Protein AF-0000000068952369 (afdb_homodimer)

Sequence (242 aa):
MNLSAGIPILRIFSVDKAKEFYLDFLGFSLDWEHRYEEGFPLYAQVRRSGLTLHLSEHYGDATPGSTVFVTVEDVDALQQELSAKDYPYARPGVEDVGWGRMLQVADPFGNRLRFCEVAEDMNLSAGIPILRIFSVDKAKEFYLDFLGFSLDWEHRYEEGFPLYAQVRRSGLTLHLSEHYGDATPGSTVFVTVEDVDALQQELSAKDYPYARPGVEDVGWGRMLQVADPFGNRLRFCEVAED

Nearest PDB structures (foldseek):
  3l7t-assembly2_C  TM=7.329E-01  e=5.315E-08  Streptococcus mutans
  2p25-assembly1_A-2  TM=7.070E-01  e=4.405E-08  Enterococcus faecalis V583
  5ump-assembly1_B  TM=7.309E-01  e=8.237E-08  Streptomyces sp. CB03234
  5ujp-assembly1_B  TM=7.056E-01  e=1.978E-07  Streptomyces sp. CB03234
  2p7q-assembly4_C-2  TM=6.778E-01  e=2.331E-04  Listeria monocytogenes EGD-e

Foldseek 3Di:
DDDDPDAEEAEDADPVLVCCPVCLQQNWDWPDKDDPDPPGKIWTWIDDDPHIYIYTPDPPPDAAAAEEEAEDQDVVVSLVSNVVSVDPPDNWDWDDPPQWIWTKDAGPRRYIYIYTHGDDD/DDDDPDAEEAEDADPVLCCCPVCLQQNWDWPDKDDPDPPGKIWTWIDDDPHIYIYTPDPPPDAAAAEEEAEDQDVVVSLVSNVVSVDPPDNWDWDDPPQWIWTKDAGPRRYIYIYTHGDDD

Organism: Cupriavidus necator (strain ATCC 17699 / DSM 428 / KCTC 22496 / NCIMB 10442 / H16 / Stanier 337) (NCBI:txid381666)

InterPro domains:
  IPR000335 Bleomycin resistance protein [PF19581] (6-119)
  IPR000335 Bleomycin resistance protein [cd08349] (7-117)
  IPR029068 Glyoxalase/Bleomycin resistance protein/Dihydroxybiphenyl dioxygenase [G3DSA:3.10.180.10] (1-121)
  IPR029068 Glyoxalase/Bleomycin resistance protein/Dihydroxybiphenyl dioxygenase [SSF54593] (10-120)
  IPR037523 Vicinal oxygen chelate (VOC), core domain [PS51819] (4-118)

Solvent-accessible surface area (backbone atoms only — not comparable to full-atom values): 12854 Å² total; per-residue (Å²): 128,64,34,36,53,33,26,42,38,41,37,43,88,43,69,69,60,46,44,49,46,44,34,67,57,70,55,29,42,80,75,50,73,46,57,90,43,91,91,46,57,47,38,32,38,34,37,42,75,46,24,45,38,32,44,29,45,48,84,80,64,26,32,56,28,34,21,32,40,26,48,28,81,54,50,67,60,50,41,52,56,49,60,70,66,68,51,92,90,61,78,61,59,77,41,80,70,86,62,28,36,34,35,53,48,72,51,100,49,52,29,35,43,35,38,27,20,66,55,80,130,127,64,35,36,54,33,27,42,39,40,36,43,89,46,70,69,61,46,44,49,46,46,33,68,57,70,54,29,41,77,76,50,71,46,56,91,45,91,92,46,56,46,38,32,37,34,38,41,75,47,24,45,38,32,43,29,46,46,84,80,63,26,32,56,27,32,22,32,41,26,48,28,79,53,50,66,59,52,42,52,56,48,58,71,65,68,50,91,89,60,79,63,58,76,41,82,71,85,64,28,36,34,35,54,47,72,50,101,49,53,29,37,43,35,38,26,22,66,56,79,130

pLDDT: mean 96.22, std 4.84, range [55.03, 98.88]

Structure (mmCIF, N/CA/C/O backbone):
data_AF-0000000068952369-model_v1
#
loop_
_entity.id
_entity.type
_entity.pdbx_description
1 polymer 'Bleomycin resistance protein'
#
loop_
_atom_site.group_PDB
_atom_site.id
_atom_site.type_symbol
_atom_site.label_atom_id
_atom_site.label_alt_id
_atom_site.label_comp_id
_atom_site.label_asym_id
_atom_site.label_entity_id
_atom_site.label_seq_id
_atom_site.pdbx_PDB_ins_code
_atom_site.Cartn_x
_atom_site.Cartn_y
_atom_site.Cartn_z
_atom_site.occupancy
_atom_site.B_iso_or_equiv
_atom_site.auth_seq_id
_atom_site.auth_comp_id
_atom_site.auth_asym_id
_atom_site.auth_atom_id
_atom_site.pdbx_PDB_model_num
ATOM 1 N N . MET A 1 1 ? 1.228 8.805 18.672 1 84.88 1 MET A N 1
ATOM 2 C CA . MET A 1 1 ? 0.207 8.383 17.719 1 84.88 1 MET A CA 1
ATOM 3 C C . MET A 1 1 ? 0.49 6.973 17.203 1 84.88 1 MET A C 1
ATOM 5 O O . MET A 1 1 ? 1.614 6.668 16.812 1 84.88 1 MET A O 1
ATOM 9 N N . ASN A 1 2 ? -0.589 6.062 17.391 1 93.62 2 ASN A N 1
ATOM 10 C CA . ASN A 1 2 ? -0.417 4.684 16.938 1 93.62 2 ASN A CA 1
ATOM 11 C C . ASN A 1 2 ? -1.063 4.441 15.586 1 93.62 2 ASN A C 1
ATOM 13 O O . ASN A 1 2 ? -2.285 4.527 15.445 1 93.62 2 ASN A O 1
ATOM 17 N N . LEU A 1 3 ? -0.273 4.223 14.57 1 97.25 3 LEU A N 1
ATOM 18 C CA . LEU A 1 3 ? -0.708 3.904 13.219 1 97.25 3 LEU A CA 1
ATOM 19 C C . LEU A 1 3 ? -0.427 2.441 12.891 1 97.25 3 LEU A C 1
ATOM 21 O O . LEU A 1 3 ? 0.621 1.907 13.258 1 97.25 3 LEU A O 1
ATOM 25 N N . SER A 1 4 ? -1.282 1.805 12.242 1 97.19 4 SER A N 1
ATOM 26 C CA . SER A 1 4 ? -1.038 0.457 11.742 1 97.19 4 SER A CA 1
ATOM 27 C C . SER A 1 4 ? -0.091 0.476 10.547 1 97.19 4 SER A C 1
ATOM 29 O O . SER A 1 4 ? 0.28 1.545 10.055 1 97.19 4 SER A O 1
ATOM 31 N N . ALA A 1 5 ? 0.287 -0.744 10.164 1 97.94 5 ALA A N 1
ATOM 32 C CA . ALA A 1 5 ? 0.86 -0.875 8.828 1 97.94 5 ALA A CA 1
ATOM 33 C C . ALA A 1 5 ? -0.129 -0.416 7.758 1 97.94 5 ALA A C 1
ATOM 35 O O . ALA A 1 5 ? -1.344 -0.509 7.949 1 97.94 5 ALA A O 1
ATOM 36 N N . GLY A 1 6 ? 0.388 0.124 6.723 1 98.38 6 GLY A N 1
ATOM 37 C CA . GLY A 1 6 ? -0.465 0.546 5.625 1 98.38 6 GLY A CA 1
ATOM 38 C C . GLY A 1 6 ? -1.077 -0.615 4.863 1 98.38 6 GLY A C 1
ATOM 39 O O . GLY A 1 6 ? -0.412 -1.626 4.625 1 98.38 6 GLY A O 1
ATOM 40 N N . ILE A 1 7 ? -2.309 -0.461 4.574 1 98.75 7 ILE A N 1
ATOM 41 C CA . ILE A 1 7 ? -2.982 -1.408 3.695 1 98.75 7 ILE A CA 1
ATOM 42 C C . ILE A 1 7 ? -3.172 -0.784 2.314 1 98.75 7 ILE A C 1
ATOM 44 O O . ILE A 1 7 ? -3.98 0.132 2.146 1 98.75 7 ILE A O 1
ATOM 48 N N . PRO A 1 8 ? -2.451 -1.302 1.317 1 98.75 8 PRO A N 1
ATOM 49 C CA . PRO A 1 8 ? -2.676 -0.763 -0.026 1 98.75 8 PRO A CA 1
ATOM 50 C C . PRO A 1 8 ? -4.082 -1.049 -0.55 1 98.75 8 PRO A C 1
ATOM 52 O O . PRO A 1 8 ? -4.594 -2.158 -0.379 1 98.75 8 PRO A O 1
ATOM 55 N N . ILE A 1 9 ? -4.684 -0.031 -1.118 1 98.62 9 ILE A N 1
ATOM 56 C CA . ILE A 1 9 ? -5.922 -0.22 -1.87 1 98.62 9 ILE A CA 1
ATOM 57 C C . ILE A 1 9 ? -5.602 -0.358 -3.357 1 98.62 9 ILE A C 1
ATOM 59 O O . ILE A 1 9 ? -5.109 0.582 -3.984 1 98.62 9 ILE A O 1
ATOM 63 N N . LEU A 1 10 ? -5.906 -1.515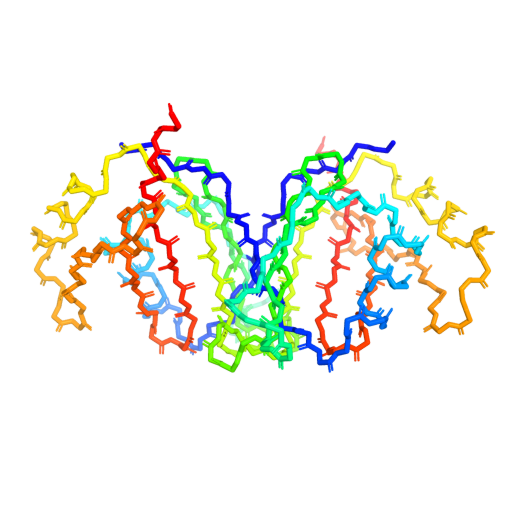 -3.904 1 98.62 10 LEU A N 1
ATOM 64 C CA . LEU A 1 10 ? -5.617 -1.793 -5.309 1 98.62 10 LEU A CA 1
ATOM 65 C C . LEU A 1 10 ? -6.895 -1.771 -6.141 1 98.62 10 LEU A C 1
ATOM 67 O O . LEU A 1 10 ? -7.883 -2.422 -5.789 1 98.62 10 LEU A O 1
ATOM 71 N N . ARG A 1 11 ? -6.836 -0.967 -7.195 1 98.25 11 ARG A N 1
ATOM 72 C CA . ARG A 1 11 ? -7.961 -0.888 -8.117 1 98.25 11 ARG A CA 1
ATOM 73 C C . ARG A 1 11 ? -8.125 -2.191 -8.898 1 98.25 11 ARG A C 1
ATOM 75 O O . ARG A 1 11 ? -7.148 -2.746 -9.398 1 98.25 11 ARG A O 1
ATOM 82 N N . ILE A 1 12 ? -9.336 -2.705 -8.977 1 98.31 12 ILE A N 1
ATOM 83 C CA . ILE A 1 12 ? -9.648 -3.871 -9.797 1 98.31 12 ILE A CA 1
ATOM 84 C C . ILE A 1 12 ? -10.828 -3.551 -10.711 1 98.31 12 ILE A C 1
ATOM 86 O O . ILE A 1 12 ? -11.594 -2.627 -10.445 1 98.31 12 ILE A O 1
ATOM 90 N N . PHE A 1 13 ? -10.984 -4.363 -11.844 1 96.94 13 PHE A N 1
ATOM 91 C CA . PHE A 1 13 ? -12.016 -4.086 -12.828 1 96.94 13 PHE A CA 1
ATOM 92 C C . PHE A 1 13 ? -12.875 -5.32 -13.07 1 96.94 13 PHE A C 1
ATOM 94 O O . PHE A 1 13 ? -13.859 -5.266 -13.82 1 96.94 13 PHE A O 1
ATOM 101 N N . SER A 1 14 ? -12.547 -6.406 -12.578 1 97.94 14 SER A N 1
ATOM 102 C CA . SER A 1 14 ? -13.258 -7.676 -12.672 1 97.94 14 SER A CA 1
ATOM 103 C C . SER A 1 14 ? -13.094 -8.492 -11.398 1 97.94 14 SER A C 1
ATOM 105 O O . SER A 1 14 ? -11.977 -8.875 -11.039 1 97.94 14 SER A O 1
ATOM 107 N N . VAL A 1 15 ? -14.219 -8.742 -10.766 1 97.88 15 VAL A N 1
ATOM 108 C CA . VAL A 1 15 ? -14.188 -9.484 -9.508 1 97.88 15 VAL A CA 1
ATOM 109 C C . VAL A 1 15 ? -13.688 -10.906 -9.758 1 97.88 15 VAL A C 1
ATOM 111 O O . VAL A 1 15 ? -12.844 -11.406 -9.008 1 97.88 15 VAL A O 1
ATOM 114 N N . ASP A 1 16 ? -14.188 -11.508 -10.82 1 98.12 16 ASP A N 1
ATOM 115 C CA . ASP A 1 16 ? -13.797 -12.875 -11.141 1 98.12 16 ASP A CA 1
ATOM 116 C C . ASP A 1 16 ? -12.289 -12.969 -11.375 1 98.12 16 ASP A C 1
ATOM 118 O O . ASP A 1 16 ? -11.633 -13.875 -10.859 1 98.12 16 ASP A O 1
ATOM 122 N N . LYS A 1 17 ? -11.734 -12.055 -12.125 1 98.38 17 LYS A N 1
ATOM 123 C CA . LYS A 1 17 ? -10.305 -12.062 -12.398 1 98.38 17 LYS A CA 1
ATOM 124 C C . LYS A 1 17 ? -9.5 -11.758 -11.141 1 98.38 17 LYS A C 1
ATOM 126 O O . LYS A 1 17 ? -8.398 -12.281 -10.961 1 98.38 17 LYS A O 1
ATOM 131 N N . ALA A 1 18 ? -10.039 -10.906 -10.32 1 98.62 18 ALA A N 1
ATOM 132 C CA . ALA A 1 18 ? -9.359 -10.586 -9.062 1 98.62 18 ALA A CA 1
ATOM 133 C C . ALA A 1 18 ? -9.273 -11.82 -8.164 1 98.62 18 ALA A C 1
ATOM 135 O O . ALA A 1 18 ? -8.219 -12.117 -7.605 1 98.62 18 ALA A O 1
ATOM 136 N N . LYS A 1 19 ? -10.344 -12.492 -8.031 1 98.44 19 LYS A N 1
ATOM 137 C CA . LYS A 1 19 ? -10.359 -13.68 -7.18 1 98.44 19 LYS A CA 1
ATOM 138 C C . LYS A 1 19 ? -9.461 -14.781 -7.746 1 98.44 19 LYS A C 1
ATOM 140 O O . LYS A 1 19 ? -8.727 -15.43 -7.004 1 98.44 19 LYS A O 1
ATOM 145 N N . GLU A 1 20 ? -9.562 -14.969 -9.047 1 98.56 20 GLU A N 1
ATOM 146 C CA . GLU A 1 20 ? -8.68 -15.922 -9.711 1 98.56 20 GLU A CA 1
ATOM 147 C C . GLU A 1 20 ? -7.211 -15.617 -9.414 1 98.56 20 GLU A C 1
ATOM 149 O O . GLU A 1 20 ? -6.434 -16.516 -9.094 1 98.56 20 GLU A O 1
ATOM 154 N N . PHE A 1 21 ? -6.816 -14.406 -9.484 1 98.69 21 PHE A N 1
ATOM 155 C CA . PHE A 1 21 ? -5.426 -14 -9.344 1 98.69 21 PHE A CA 1
ATOM 156 C C . PHE A 1 21 ? -5.016 -13.992 -7.871 1 98.69 21 PHE A C 1
ATOM 158 O O . PHE A 1 21 ? -4.016 -14.602 -7.5 1 98.69 21 PHE A O 1
ATOM 165 N N . TYR A 1 22 ? -5.723 -13.281 -6.988 1 98.81 22 TYR A N 1
ATOM 166 C CA . TYR A 1 22 ? -5.289 -13.039 -5.617 1 98.81 22 TYR A CA 1
ATOM 167 C C . TYR A 1 22 ? -5.582 -14.242 -4.73 1 98.81 22 TYR A C 1
ATOM 169 O O . TYR A 1 22 ? -4.773 -14.594 -3.867 1 98.81 22 TYR A O 1
ATOM 177 N N . LEU A 1 23 ? -6.719 -14.906 -4.91 1 98.56 23 LEU A N 1
ATOM 178 C CA . LEU A 1 23 ? -7.059 -16.031 -4.043 1 98.56 23 LEU A CA 1
ATOM 179 C C . LEU A 1 23 ? -6.453 -17.328 -4.57 1 98.56 23 LEU A C 1
ATOM 181 O O . LEU A 1 23 ? -5.684 -17.984 -3.871 1 98.56 23 LEU A O 1
ATOM 185 N N . ASP A 1 24 ? -6.805 -17.641 -5.832 1 98.25 24 ASP A N 1
ATOM 186 C CA . ASP A 1 24 ? -6.41 -18.938 -6.375 1 98.25 24 ASP A CA 1
ATOM 187 C C . ASP A 1 24 ? -4.918 -18.969 -6.691 1 98.25 24 ASP A C 1
ATOM 189 O O . ASP A 1 24 ? -4.219 -19.906 -6.305 1 98.25 24 ASP A O 1
ATOM 193 N N . PHE A 1 25 ? -4.41 -17.984 -7.332 1 98.56 25 PHE A N 1
ATOM 194 C CA . PHE A 1 25 ? -3.021 -18 -7.77 1 98.56 25 PHE A CA 1
ATOM 195 C C . PHE A 1 25 ? -2.092 -17.578 -6.637 1 98.56 25 PHE A C 1
ATOM 197 O O . PHE A 1 25 ? -1.211 -18.344 -6.234 1 98.56 25 PHE A O 1
ATOM 204 N N . LEU A 1 26 ? -2.324 -16.406 -6.008 1 98.31 26 LEU A N 1
ATOM 205 C CA . LEU A 1 26 ? -1.384 -15.875 -5.023 1 98.31 26 LEU A CA 1
ATOM 206 C C . LEU A 1 26 ? -1.656 -16.469 -3.645 1 98.31 26 LEU A C 1
ATOM 208 O O . LEU A 1 26 ? -0.838 -16.328 -2.732 1 98.31 26 LEU A O 1
ATOM 212 N N . GLY A 1 27 ? -2.805 -17.047 -3.41 1 98.12 27 GLY A N 1
ATOM 213 C CA . GLY A 1 27 ? -3.061 -17.797 -2.193 1 98.12 27 GLY A CA 1
ATOM 214 C C . GLY A 1 27 ? -3.578 -16.938 -1.055 1 98.12 27 GLY A C 1
ATOM 215 O O . GLY A 1 27 ? -3.424 -17.297 0.116 1 98.12 27 GLY A O 1
ATOM 216 N N . PHE A 1 28 ? -4.125 -15.812 -1.382 1 98.69 28 PHE A N 1
ATOM 217 C CA . PHE A 1 28 ? -4.754 -14.992 -0.354 1 98.69 28 PHE A CA 1
ATOM 218 C C . PHE A 1 28 ? -6.062 -15.617 0.117 1 98.69 28 PHE A C 1
ATOM 220 O O . PHE A 1 28 ? -6.699 -16.359 -0.627 1 98.69 28 PHE A O 1
ATOM 227 N N . SER A 1 29 ? -6.402 -15.305 1.318 1 98.69 29 SER A N 1
ATOM 228 C CA . SER A 1 29 ? -7.75 -15.562 1.817 1 98.69 29 SER A CA 1
ATOM 229 C C . SER A 1 29 ? -8.609 -14.305 1.756 1 98.69 29 SER A C 1
ATOM 231 O O . SER A 1 29 ? -8.102 -13.195 1.889 1 98.69 29 SER A O 1
ATOM 233 N N . LEU A 1 30 ? -9.891 -14.516 1.581 1 98.75 30 LEU A N 1
ATOM 234 C CA . LEU A 1 30 ? -10.859 -13.422 1.625 1 98.75 30 LEU A CA 1
ATOM 235 C C . LEU A 1 30 ? -11.352 -13.195 3.049 1 98.75 30 LEU A C 1
ATOM 237 O O . LEU A 1 30 ? -12.016 -14.062 3.629 1 98.75 30 LEU A O 1
ATOM 241 N N . ASP A 1 31 ? -11.062 -12.055 3.592 1 98.5 31 ASP A N 1
ATOM 242 C CA . ASP A 1 31 ? -11.516 -11.758 4.945 1 98.5 31 ASP A CA 1
ATOM 243 C C . ASP A 1 31 ? -12.984 -11.336 4.953 1 98.5 31 ASP A C 1
ATOM 245 O O . ASP A 1 31 ? -13.781 -11.859 5.734 1 98.5 31 ASP A O 1
ATOM 249 N N . TRP A 1 32 ? -13.273 -10.328 4.156 1 97.81 32 TRP A N 1
ATOM 250 C CA . TRP A 1 32 ? -14.633 -9.836 4.008 1 97.81 32 TRP A CA 1
ATOM 251 C C . TRP A 1 32 ? -14.805 -9.102 2.682 1 97.81 32 TRP A C 1
ATOM 253 O O . TRP A 1 32 ? -13.828 -8.711 2.051 1 97.81 32 TRP A O 1
ATOM 263 N N . GLU A 1 33 ? -15.93 -9.055 2.188 1 96.94 33 GLU A N 1
ATOM 264 C CA . GLU A 1 33 ? -16.297 -8.227 1.044 1 96.94 33 GLU A CA 1
ATOM 265 C C . GLU A 1 33 ? -17.578 -7.441 1.325 1 96.94 33 GLU A C 1
ATOM 267 O O . GLU A 1 33 ? -18.406 -7.863 2.137 1 96.94 33 GLU A O 1
ATOM 272 N N . HIS A 1 34 ? -17.656 -6.344 0.677 1 95.75 34 HIS A N 1
ATOM 273 C CA . HIS A 1 34 ? -18.781 -5.449 0.883 1 95.75 34 HIS A CA 1
ATOM 274 C C . HIS A 1 34 ? -19.266 -4.844 -0.435 1 95.75 34 HIS A C 1
ATOM 276 O O . HIS A 1 34 ? -18.438 -4.477 -1.281 1 95.75 34 HIS A O 1
ATOM 282 N N . ARG A 1 35 ? -20.609 -4.82 -0.568 1 95.81 35 ARG A N 1
ATOM 283 C CA . ARG A 1 35 ? -21.297 -4.043 -1.594 1 95.81 35 ARG A CA 1
ATOM 284 C C . ARG A 1 35 ? -22.438 -3.227 -0.989 1 95.81 35 ARG A C 1
ATOM 286 O O . ARG A 1 35 ? -23.156 -3.711 -0.115 1 95.81 35 ARG A O 1
ATOM 293 N N . TYR A 1 36 ? -22.625 -2.053 -1.528 1 91.75 36 TYR A N 1
ATOM 294 C CA . TYR A 1 36 ? -23.734 -1.264 -1.026 1 91.75 36 TYR A CA 1
ATOM 295 C C . TYR A 1 36 ? -25.078 -1.879 -1.443 1 91.75 36 TYR A C 1
ATOM 297 O O . TYR A 1 36 ? -26.016 -1.91 -0.656 1 91.75 36 TYR A O 1
ATOM 305 N N . GLU A 1 37 ? -25.125 -2.285 -2.652 1 92.38 37 GLU A N 1
ATOM 306 C CA . GLU A 1 37 ? -26.266 -2.996 -3.215 1 92.38 37 GLU A CA 1
ATOM 307 C C . GLU A 1 37 ? -25.828 -3.996 -4.281 1 92.38 37 GLU A C 1
ATOM 309 O O . GLU A 1 37 ? -24.688 -3.961 -4.738 1 92.38 37 GLU A O 1
ATOM 314 N N . GLU A 1 38 ? -26.812 -4.793 -4.566 1 90.94 38 GLU A N 1
ATOM 315 C CA . GLU A 1 38 ? -26.531 -5.73 -5.645 1 90.94 38 GLU A CA 1
ATOM 316 C C . GLU A 1 38 ? -26.156 -5 -6.93 1 90.94 38 GLU A C 1
ATOM 318 O O . GLU A 1 38 ? -26.812 -4.027 -7.312 1 90.94 38 GLU A O 1
ATOM 323 N N . GLY A 1 39 ? -25.141 -5.371 -7.582 1 91.25 39 GLY A N 1
ATOM 324 C CA . GLY A 1 39 ? -24.703 -4.766 -8.836 1 91.25 39 GLY A CA 1
ATOM 325 C C . GLY A 1 39 ? -23.766 -3.59 -8.641 1 91.25 39 GLY A C 1
ATOM 326 O O . GLY A 1 39 ? -23.25 -3.035 -9.609 1 91.25 39 GLY A O 1
ATOM 327 N N . PHE A 1 40 ? -23.656 -3.166 -7.391 1 94.81 40 PHE A N 1
ATOM 328 C CA . PHE A 1 40 ? -22.75 -2.066 -7.094 1 94.81 40 PHE A CA 1
ATOM 329 C C . PHE A 1 40 ? -21.312 -2.568 -6.965 1 94.81 40 PHE A C 1
ATOM 331 O O . PHE A 1 40 ? -21.078 -3.768 -6.801 1 94.81 40 PHE A O 1
ATOM 338 N N . PRO A 1 41 ? -20.328 -1.654 -7.023 1 96.75 41 PRO A N 1
ATOM 339 C CA . PRO A 1 41 ? -18.922 -2.049 -6.984 1 96.75 41 PRO A CA 1
ATOM 340 C C . PRO A 1 41 ? -18.547 -2.775 -5.695 1 96.75 41 PRO A C 1
ATOM 342 O O . PRO A 1 41 ? -19.047 -2.43 -4.621 1 96.75 41 PRO A O 1
ATOM 345 N N . LEU A 1 42 ? -17.641 -3.68 -5.859 1 97.94 42 LEU A N 1
ATOM 346 C CA . LEU A 1 42 ? -17.141 -4.469 -4.742 1 97.94 42 LEU A CA 1
ATOM 347 C C . LEU A 1 42 ? -16 -3.742 -4.035 1 97.94 42 LEU A C 1
ATOM 349 O O . LEU A 1 42 ? -15.156 -3.119 -4.684 1 97.94 42 LEU A O 1
ATOM 353 N N . TYR A 1 43 ? -16 -3.826 -2.715 1 97.94 43 TYR A N 1
ATOM 354 C CA . TYR A 1 43 ? -14.852 -3.539 -1.855 1 97.94 43 TYR A CA 1
ATOM 355 C C . TYR A 1 43 ? -14.531 -4.734 -0.965 1 97.94 43 TYR A C 1
ATOM 357 O O . TYR A 1 43 ? -15.398 -5.242 -0.256 1 97.94 43 TYR A O 1
ATOM 365 N N . ALA A 1 44 ? -13.25 -5.199 -0.983 1 98.62 44 ALA A N 1
ATOM 366 C CA . ALA A 1 44 ? -12.93 -6.426 -0.26 1 98.62 44 ALA A CA 1
ATOM 367 C C . ALA A 1 44 ? -11.555 -6.324 0.401 1 98.62 44 ALA A C 1
ATOM 369 O O . ALA A 1 44 ? -10.688 -5.574 -0.061 1 98.62 44 ALA A O 1
ATOM 370 N N . GLN A 1 45 ? -11.422 -7.027 1.524 1 98.75 45 GLN A N 1
ATOM 371 C CA . GLN A 1 45 ? -10.117 -7.238 2.133 1 98.75 45 GLN A CA 1
ATOM 372 C C . GLN A 1 45 ? -9.641 -8.672 1.944 1 98.75 45 GLN A C 1
ATOM 374 O O . GLN A 1 45 ? -10.383 -9.617 2.219 1 98.75 45 GLN A O 1
ATOM 379 N N . VAL A 1 46 ? -8.406 -8.852 1.445 1 98.88 46 VAL A N 1
ATOM 380 C CA . VAL A 1 46 ? -7.773 -10.156 1.368 1 98.88 46 VAL A CA 1
ATOM 381 C C . VAL A 1 46 ? -6.488 -10.156 2.193 1 98.88 46 VAL A C 1
ATOM 383 O O . VAL A 1 46 ? -5.895 -9.102 2.428 1 98.88 46 VAL A O 1
ATOM 386 N N . ARG A 1 47 ? -6.109 -11.391 2.596 1 98.69 47 ARG A N 1
ATOM 387 C CA . ARG A 1 47 ? -4.945 -11.484 3.475 1 98.69 47 ARG A CA 1
ATOM 388 C C . ARG A 1 47 ? -4.152 -12.758 3.203 1 98.69 47 ARG A C 1
ATOM 390 O O . ARG A 1 47 ? -4.734 -13.812 2.926 1 98.69 47 ARG A O 1
ATOM 397 N N . ARG A 1 48 ? -2.908 -12.656 3.23 1 98.56 48 ARG A N 1
ATOM 398 C CA . ARG A 1 48 ? -1.976 -13.781 3.227 1 98.56 48 ARG A CA 1
ATOM 399 C C . ARG A 1 48 ? -0.791 -13.516 4.148 1 98.56 48 ARG A C 1
ATOM 401 O O . ARG A 1 48 ? 0.037 -12.648 3.867 1 98.56 48 ARG A O 1
ATOM 408 N N . SER A 1 49 ? -0.676 -14.32 5.285 1 97.81 49 SER A N 1
ATOM 409 C CA . SER A 1 49 ? 0.356 -14.07 6.285 1 97.81 49 SER A CA 1
ATOM 410 C C . SER A 1 49 ? 0.289 -12.641 6.801 1 97.81 49 SER A C 1
ATOM 412 O O . SER A 1 49 ? -0.754 -12.195 7.289 1 97.81 49 SER A O 1
ATOM 414 N N . GLY A 1 50 ? 1.319 -11.844 6.777 1 97.81 50 GLY A N 1
ATOM 415 C CA . GLY A 1 50 ? 1.332 -10.477 7.281 1 97.81 50 GLY A CA 1
ATOM 416 C C . GLY A 1 50 ? 0.858 -9.461 6.262 1 97.81 50 GLY A C 1
ATOM 417 O O . GLY A 1 50 ? 0.742 -8.273 6.57 1 97.81 50 GLY A O 1
ATOM 418 N N . LEU A 1 51 ? 0.481 -9.875 5.062 1 98.56 51 LEU A N 1
ATOM 419 C CA . LEU A 1 51 ? 0.121 -8.969 3.98 1 98.56 51 LEU A CA 1
ATOM 420 C C . LEU A 1 51 ? -1.394 -8.844 3.859 1 98.56 51 LEU A C 1
ATOM 422 O O . LEU A 1 51 ? -2.086 -9.828 3.594 1 98.56 51 LEU A O 1
ATOM 426 N N . THR A 1 52 ? -1.882 -7.652 4.098 1 98.81 52 THR A N 1
ATOM 427 C CA . THR A 1 52 ? -3.285 -7.312 3.893 1 98.81 52 THR A CA 1
ATOM 428 C C . THR A 1 52 ? -3.438 -6.336 2.732 1 98.81 52 THR A C 1
ATOM 430 O O . THR A 1 52 ? -2.668 -5.379 2.613 1 98.81 52 THR A O 1
ATOM 433 N N . LEU A 1 53 ? -4.34 -6.625 1.847 1 98.88 53 LEU A N 1
ATOM 434 C CA . LEU A 1 53 ? -4.68 -5.75 0.73 1 98.88 53 LEU A CA 1
ATOM 435 C C . LEU A 1 53 ? -6.176 -5.457 0.707 1 98.88 53 LEU A C 1
ATOM 437 O O . LEU A 1 53 ? -6.988 -6.32 1.04 1 98.88 53 LEU A O 1
ATOM 441 N N . HIS A 1 54 ? -6.523 -4.242 0.337 1 98.81 54 HIS A N 1
ATOM 442 C CA . HIS A 1 54 ? -7.891 -3.955 -0.087 1 98.81 54 HIS A CA 1
ATOM 443 C C . HIS A 1 54 ? -8.008 -3.957 -1.608 1 98.81 54 HIS A C 1
ATOM 445 O O . HIS A 1 54 ? -7.168 -3.371 -2.299 1 98.81 54 HIS A O 1
ATOM 451 N N . LEU A 1 55 ? -8.945 -4.656 -2.104 1 98.75 55 LEU A N 1
ATOM 452 C CA . LEU A 1 55 ? -9.297 -4.668 -3.52 1 98.75 55 LEU A CA 1
ATOM 453 C C . LEU A 1 55 ? -10.586 -3.889 -3.764 1 98.75 55 LEU A C 1
ATOM 455 O O . LEU A 1 55 ? -11.617 -4.195 -3.168 1 98.75 55 LEU A O 1
ATOM 459 N N . SER A 1 56 ? -10.547 -2.891 -4.688 1 98.44 56 SER A N 1
ATOM 460 C CA . SER A 1 56 ? -11.703 -2.014 -4.82 1 98.44 56 SER A CA 1
ATOM 461 C C . SER A 1 56 ? -12.133 -1.876 -6.277 1 98.44 56 SER A C 1
ATOM 463 O O . SER A 1 56 ? -11.312 -1.534 -7.141 1 98.44 56 SER A O 1
ATOM 465 N N . GLU A 1 57 ? -13.422 -2.023 -6.559 1 97.81 57 GLU A N 1
ATOM 466 C CA . GLU A 1 57 ? -14.016 -1.749 -7.863 1 97.81 57 GLU A CA 1
ATOM 467 C C . GLU A 1 57 ? -14.445 -0.29 -7.977 1 97.81 57 GLU A C 1
ATOM 469 O O . GLU A 1 57 ? -14.836 0.166 -9.055 1 97.81 57 GLU A O 1
ATOM 474 N N . HIS A 1 58 ? -14.398 0.511 -6.883 1 95.56 58 HIS A N 1
ATOM 475 C CA . HIS A 1 58 ? -14.914 1.875 -6.871 1 95.56 58 HIS A CA 1
ATOM 476 C C . HIS A 1 58 ? -14.008 2.811 -7.668 1 95.56 58 HIS A C 1
ATOM 478 O O . HIS A 1 58 ? -12.797 2.857 -7.441 1 95.56 58 HIS A O 1
ATOM 484 N N . TYR A 1 59 ? -14.672 3.564 -8.5 1 89.94 59 TYR A N 1
ATOM 485 C CA . TYR A 1 59 ? -13.945 4.637 -9.164 1 89.94 59 TYR A CA 1
ATOM 486 C C . TYR A 1 59 ? -13.414 5.652 -8.156 1 89.94 59 TYR A C 1
ATOM 488 O O . TYR A 1 59 ? -14.117 6.004 -7.203 1 89.94 59 TYR A O 1
ATOM 496 N N . GLY A 1 60 ? -12.219 6.031 -8.281 1 89.12 60 GLY A N 1
ATOM 497 C CA . GLY A 1 60 ? -11.688 7.094 -7.441 1 89.12 60 GLY A CA 1
ATOM 498 C C . GLY A 1 60 ? -10.984 6.578 -6.199 1 89.12 60 GLY A C 1
ATOM 499 O O . GLY A 1 60 ? -10.258 7.32 -5.543 1 89.12 60 GLY A O 1
ATOM 500 N N . ASP A 1 61 ? -11.203 5.297 -5.754 1 93.06 61 ASP A N 1
ATOM 501 C CA . ASP A 1 61 ? -10.539 4.75 -4.574 1 93.06 61 ASP A CA 1
ATOM 502 C C . ASP A 1 61 ? -9.023 4.688 -4.777 1 93.06 61 ASP A C 1
ATOM 504 O O . ASP A 1 61 ? -8.258 4.93 -3.846 1 93.06 61 ASP A O 1
ATOM 508 N N . ALA A 1 62 ? -8.625 4.289 -5.949 1 94 62 ALA A N 1
ATOM 509 C CA . ALA A 1 62 ? -7.227 4.195 -6.375 1 94 62 ALA A CA 1
ATOM 510 C C . ALA A 1 62 ? -7.121 4.148 -7.895 1 94 62 ALA A C 1
ATOM 512 O O . ALA A 1 62 ? -8.133 4.094 -8.594 1 94 62 ALA A O 1
ATOM 513 N N . THR A 1 63 ? -5.887 4.297 -8.344 1 92.62 63 THR A N 1
ATOM 514 C CA . THR A 1 63 ? -5.629 4.145 -9.766 1 92.62 63 THR A CA 1
ATOM 515 C C . THR A 1 63 ? -4.859 2.854 -10.039 1 92.62 63 THR A C 1
ATOM 517 O O . THR A 1 63 ? -4.172 2.336 -9.164 1 92.62 63 THR A O 1
ATOM 520 N N . PRO A 1 64 ? -5.07 2.322 -11.32 1 93.31 64 PRO A N 1
ATOM 521 C CA . PRO A 1 64 ? -4.195 1.206 -11.68 1 93.31 64 PRO A CA 1
ATOM 522 C C . PRO A 1 64 ? -2.715 1.582 -11.648 1 93.31 64 PRO A C 1
ATOM 524 O O . PRO A 1 64 ? -2.369 2.756 -11.789 1 93.31 64 PRO A O 1
ATOM 527 N N . GLY A 1 65 ? -1.902 0.61 -11.445 1 94.81 65 GLY A N 1
ATOM 528 C CA . GLY A 1 65 ? -0.469 0.845 -11.531 1 94.81 65 GLY A CA 1
ATOM 529 C C . GLY A 1 65 ? 0.192 0.994 -10.18 1 94.81 65 GLY A C 1
ATOM 530 O O . GLY A 1 65 ? 1.34 1.435 -10.086 1 94.81 65 GLY A O 1
ATOM 531 N N . SER A 1 66 ? -0.495 0.68 -9.109 1 97.19 66 SER A N 1
ATOM 532 C CA . SER A 1 66 ? 0.092 0.699 -7.773 1 97.19 66 SER A CA 1
ATOM 533 C C . SER A 1 66 ? 1.122 -0.412 -7.605 1 97.19 66 SER A C 1
ATOM 535 O O . SER A 1 66 ? 1.022 -1.46 -8.25 1 97.19 66 SER A O 1
ATOM 537 N N . THR A 1 67 ? 2.102 -0.188 -6.805 1 98.44 67 THR A N 1
ATOM 538 C CA . THR A 1 67 ? 3.123 -1.184 -6.5 1 98.44 67 THR A CA 1
ATOM 539 C C . THR A 1 67 ? 3.256 -1.377 -4.992 1 98.44 67 THR A C 1
ATOM 541 O O . THR A 1 67 ? 3.256 -0.404 -4.234 1 98.44 67 THR A O 1
ATOM 544 N N . VAL A 1 68 ? 3.316 -2.605 -4.578 1 98.69 68 VAL A N 1
ATOM 545 C CA . VAL A 1 68 ? 3.477 -2.977 -3.178 1 98.69 68 VAL A CA 1
ATOM 546 C C . VAL A 1 68 ? 4.77 -3.773 -3 1 98.69 68 VAL A C 1
ATOM 548 O O . VAL A 1 68 ? 5.027 -4.723 -3.744 1 98.69 68 VAL A O 1
ATOM 551 N N . PHE A 1 69 ? 5.582 -3.357 -2.076 1 98.75 69 PHE A N 1
ATOM 552 C CA . PHE A 1 69 ? 6.793 -4.078 -1.699 1 98.75 69 PHE A CA 1
ATOM 553 C C . PHE A 1 69 ? 6.547 -4.945 -0.469 1 98.75 69 PHE A C 1
ATOM 555 O O . PHE A 1 69 ? 5.961 -4.484 0.513 1 98.75 69 PHE A O 1
ATOM 562 N N . VAL A 1 70 ? 6.945 -6.18 -0.535 1 98.75 70 VAL A N 1
ATOM 563 C CA . VAL A 1 70 ? 6.707 -7.152 0.526 1 98.75 70 VAL A CA 1
ATOM 564 C C . VAL A 1 70 ? 7.98 -7.945 0.799 1 98.75 70 VAL A C 1
ATOM 566 O O . VAL A 1 70 ? 8.555 -8.547 -0.113 1 98.75 70 VAL A O 1
ATOM 569 N N . THR A 1 71 ? 8.43 -7.953 2.031 1 98.25 71 THR A N 1
ATOM 570 C CA . THR A 1 71 ? 9.562 -8.82 2.342 1 98.25 71 THR A CA 1
ATOM 571 C C . THR A 1 71 ? 9.102 -10.25 2.59 1 98.25 71 THR A C 1
ATOM 573 O O . THR A 1 71 ? 8.039 -10.469 3.186 1 98.25 71 THR A O 1
ATOM 576 N N . VAL A 1 72 ? 9.828 -11.164 2.135 1 97.94 72 VAL A N 1
ATOM 577 C CA . VAL A 1 72 ? 9.531 -12.578 2.295 1 97.94 72 VAL A CA 1
ATOM 578 C C . VAL A 1 72 ? 10.766 -13.312 2.801 1 97.94 72 VAL A C 1
ATOM 580 O O . VAL A 1 72 ? 11.898 -12.93 2.486 1 97.94 72 VAL A O 1
ATOM 583 N N . GLU A 1 73 ? 10.625 -14.32 3.592 1 95.69 73 GLU A N 1
ATOM 584 C CA . GLU A 1 73 ? 11.734 -15.055 4.188 1 95.69 73 GLU A CA 1
ATOM 585 C C . GLU A 1 73 ? 12.414 -15.953 3.16 1 95.69 73 GLU A C 1
ATOM 587 O O . GLU A 1 73 ? 13.633 -16.125 3.188 1 95.69 73 GLU A O 1
ATOM 592 N N . ASP A 1 74 ? 11.688 -16.641 2.299 1 96.62 74 ASP A N 1
ATOM 593 C CA . ASP A 1 74 ? 12.156 -17.609 1.308 1 96.62 74 ASP A CA 1
ATOM 594 C C . ASP A 1 74 ? 11.461 -17.391 -0.036 1 96.62 74 ASP A C 1
ATOM 596 O O . ASP A 1 74 ? 10.445 -18.031 -0.319 1 96.62 74 A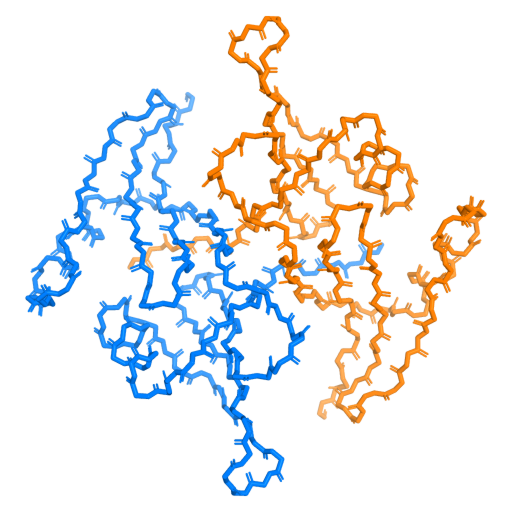SP A O 1
ATOM 600 N N . VAL A 1 75 ? 12.141 -16.562 -0.858 1 98.12 75 VAL A N 1
ATOM 601 C CA . VAL A 1 75 ? 11.508 -16.156 -2.111 1 98.12 75 VAL A CA 1
ATOM 602 C C . VAL A 1 75 ? 11.492 -17.328 -3.084 1 98.12 75 VAL A C 1
ATOM 604 O O . VAL A 1 75 ? 10.586 -17.453 -3.916 1 98.12 75 VAL A O 1
ATOM 607 N N . ASP A 1 76 ? 12.445 -18.25 -3.037 1 97.81 76 ASP A N 1
ATOM 608 C CA . ASP A 1 76 ? 12.469 -19.438 -3.898 1 97.81 76 ASP A CA 1
ATOM 609 C C . ASP A 1 76 ? 11.289 -20.344 -3.598 1 97.81 76 ASP A C 1
ATOM 611 O O . ASP A 1 76 ? 10.688 -20.922 -4.512 1 97.81 76 ASP A O 1
ATOM 615 N N . ALA A 1 77 ? 11.031 -20.484 -2.322 1 97.88 77 ALA A N 1
ATOM 616 C CA . ALA A 1 77 ? 9.875 -21.297 -1.941 1 97.88 77 ALA A CA 1
ATOM 617 C C . ALA A 1 77 ? 8.586 -20.703 -2.492 1 97.88 77 ALA A C 1
ATOM 619 O O . ALA A 1 77 ? 7.707 -21.438 -2.961 1 97.88 77 ALA A O 1
ATOM 620 N N . LEU A 1 78 ? 8.453 -19.406 -2.379 1 97.88 78 LEU A N 1
ATOM 621 C CA . LEU A 1 78 ? 7.285 -18.734 -2.943 1 97.88 78 LEU A CA 1
ATOM 622 C C . LEU A 1 78 ? 7.207 -18.953 -4.449 1 97.88 78 LEU A C 1
ATOM 624 O O . LEU A 1 78 ? 6.137 -19.266 -4.98 1 97.88 78 LEU A O 1
ATOM 628 N N . GLN A 1 79 ? 8.297 -18.781 -5.109 1 97.88 79 GLN A N 1
ATOM 629 C CA . GLN A 1 79 ? 8.344 -18.984 -6.555 1 97.88 79 GLN A CA 1
ATOM 630 C C . GLN A 1 79 ? 7.926 -20.406 -6.93 1 97.88 79 GLN A C 1
ATOM 632 O O . GLN A 1 79 ? 7.164 -20.594 -7.879 1 97.88 79 GLN A O 1
ATOM 637 N N . GLN A 1 80 ? 8.43 -21.359 -6.223 1 97.5 80 GLN A N 1
ATOM 638 C CA . GLN A 1 80 ? 8.07 -22.75 -6.477 1 97.5 80 GLN A CA 1
ATOM 639 C C . GLN A 1 80 ? 6.578 -22.984 -6.273 1 97.5 80 GLN A C 1
ATOM 641 O O . GLN A 1 80 ? 5.938 -23.672 -7.066 1 97.5 80 GLN A O 1
ATOM 646 N N . GLU A 1 81 ? 6.078 -22.422 -5.219 1 97.38 81 GLU A N 1
ATOM 647 C CA . GLU A 1 81 ? 4.648 -22.531 -4.941 1 97.38 81 GLU A CA 1
ATOM 648 C C . GLU A 1 81 ? 3.816 -21.984 -6.094 1 97.38 81 GLU A C 1
ATOM 650 O O . GLU A 1 81 ? 2.865 -22.625 -6.547 1 97.38 81 GLU A O 1
ATOM 655 N N . LEU A 1 82 ? 4.148 -20.797 -6.551 1 97.44 82 LEU A N 1
ATOM 656 C CA . LEU A 1 82 ? 3.389 -20.141 -7.613 1 97.44 82 LEU A CA 1
ATOM 657 C C . LEU A 1 82 ? 3.541 -20.891 -8.93 1 97.44 82 LEU A C 1
ATOM 659 O O . LEU A 1 82 ? 2.58 -21.016 -9.695 1 97.44 82 LEU A O 1
ATOM 663 N N . SER A 1 83 ? 4.688 -21.391 -9.203 1 96.5 83 SER A N 1
ATOM 664 C CA . SER A 1 83 ? 4.938 -22.141 -10.43 1 96.5 83 SER A CA 1
ATOM 665 C C . SER A 1 83 ? 4.117 -23.438 -10.461 1 96.5 83 SER A C 1
ATOM 667 O O . SER A 1 83 ? 3.684 -23.875 -11.531 1 96.5 83 SER A O 1
ATOM 669 N N . ALA A 1 84 ? 3.896 -23.984 -9.352 1 96.75 84 ALA A N 1
ATOM 670 C CA . ALA A 1 84 ? 3.178 -25.25 -9.242 1 96.75 84 ALA A CA 1
ATOM 671 C C . ALA A 1 84 ? 1.692 -25.078 -9.547 1 96.75 84 ALA A C 1
ATOM 673 O O . ALA A 1 84 ? 0.985 -26.047 -9.828 1 96.75 84 ALA A O 1
ATOM 674 N N . LYS A 1 85 ? 1.138 -23.891 -9.406 1 95.25 85 LYS A N 1
ATOM 675 C CA . LYS A 1 85 ? -0.274 -23.609 -9.648 1 95.25 85 LYS A CA 1
ATOM 676 C C . LYS A 1 85 ? -0.596 -23.656 -11.141 1 95.25 85 LYS A C 1
ATOM 678 O O . LYS A 1 85 ? -1.764 -23.75 -11.523 1 95.25 85 LYS A O 1
ATOM 683 N N . ASP A 1 86 ? 0.329 -23.672 -12 1 91.25 86 ASP A N 1
ATOM 684 C CA . ASP A 1 86 ? 0.174 -23.734 -13.453 1 91.25 86 ASP A CA 1
ATOM 685 C C . ASP A 1 86 ? -0.766 -22.625 -13.945 1 91.25 86 ASP A C 1
ATOM 687 O O . ASP A 1 86 ? -1.696 -22.891 -14.703 1 91.25 86 ASP A O 1
ATOM 691 N N . TYR A 1 87 ? -0.708 -21.438 -13.391 1 94.38 87 TYR A N 1
ATOM 692 C CA . TYR A 1 87 ? -1.441 -20.234 -13.797 1 94.38 87 TYR A CA 1
ATOM 693 C C . TYR A 1 87 ? -0.936 -19.703 -15.133 1 94.38 87 TYR A C 1
ATOM 695 O O . TYR A 1 87 ? 0.243 -19.375 -15.266 1 94.38 87 TYR A O 1
ATOM 703 N N . PRO A 1 88 ? -1.765 -19.688 -16.188 1 94.62 88 PRO A N 1
ATOM 704 C CA . PRO A 1 88 ? -1.27 -19.484 -17.547 1 94.62 88 PRO A CA 1
ATOM 705 C C . PRO A 1 88 ? -0.868 -18.031 -17.812 1 94.62 88 PRO A C 1
ATOM 707 O O . PRO A 1 88 ? -0.203 -17.75 -18.812 1 94.62 88 PRO A O 1
ATOM 710 N N . TYR A 1 89 ? -1.242 -17.094 -16.984 1 95 89 TYR A N 1
ATOM 711 C CA . TYR A 1 89 ? -1.071 -15.68 -17.312 1 95 89 TYR A CA 1
ATOM 712 C C . TYR A 1 89 ? 0.135 -15.102 -16.578 1 95 89 TYR A C 1
ATOM 714 O O . TYR A 1 89 ? 0.47 -13.93 -16.75 1 95 89 TYR A O 1
ATOM 722 N N . ALA A 1 90 ? 0.752 -15.914 -15.695 1 92.75 90 ALA A N 1
ATOM 723 C CA . ALA A 1 90 ? 1.915 -15.422 -14.961 1 92.75 90 ALA A CA 1
ATOM 724 C C . ALA A 1 90 ? 2.883 -16.562 -14.648 1 92.75 90 ALA A C 1
ATOM 726 O O . ALA A 1 90 ? 2.471 -17.625 -14.18 1 92.75 90 ALA A O 1
ATOM 727 N N . ARG A 1 91 ? 4.188 -16.375 -14.906 1 93.19 91 ARG A N 1
ATOM 728 C CA . ARG A 1 91 ? 5.289 -17.25 -14.508 1 93.19 91 ARG A CA 1
ATOM 729 C C . ARG A 1 91 ? 6.465 -16.438 -13.977 1 93.19 91 ARG A C 1
ATOM 731 O O . ARG A 1 91 ? 7.504 -16.328 -14.625 1 93.19 91 ARG A O 1
ATOM 738 N N . PRO A 1 92 ? 6.184 -15.914 -12.805 1 94.38 92 PRO A N 1
ATOM 739 C CA . PRO A 1 92 ? 7.211 -15 -12.297 1 94.38 92 PRO A CA 1
ATOM 740 C C . PRO A 1 92 ? 8.516 -15.711 -11.953 1 94.38 92 PRO A C 1
ATOM 742 O O . PRO A 1 92 ? 8.5 -16.812 -11.398 1 94.38 92 PRO A O 1
ATOM 745 N N . GLY A 1 93 ? 9.641 -15.109 -12.305 1 96.88 93 GLY A N 1
ATOM 746 C CA . GLY A 1 93 ? 10.969 -15.547 -11.922 1 96.88 93 GLY A CA 1
ATOM 747 C C . GLY A 1 93 ? 11.555 -14.75 -10.773 1 96.88 93 GLY A C 1
ATOM 748 O O . GLY A 1 93 ? 10.969 -13.758 -10.336 1 96.88 93 GLY A O 1
ATOM 749 N N . VAL A 1 94 ? 12.633 -15.281 -10.227 1 98.25 94 VAL A N 1
ATOM 750 C CA . VAL A 1 94 ? 13.367 -14.578 -9.172 1 98.25 94 VAL A CA 1
ATOM 751 C C . VAL A 1 94 ? 14.609 -13.914 -9.758 1 98.25 94 VAL A C 1
ATOM 753 O O . VAL A 1 94 ? 15.336 -14.531 -10.547 1 98.25 94 VAL A O 1
ATOM 756 N N . GLU A 1 95 ? 14.773 -12.727 -9.43 1 97.69 95 GLU A N 1
ATOM 757 C CA . GLU A 1 95 ? 15.938 -11.977 -9.906 1 97.69 95 GLU A CA 1
ATOM 758 C C . GLU A 1 95 ? 16.797 -11.508 -8.742 1 97.69 95 GLU A C 1
ATOM 760 O O . GLU A 1 95 ? 16.281 -11.109 -7.695 1 97.69 95 GLU A O 1
ATOM 765 N N . ASP A 1 96 ? 18.109 -11.523 -8.953 1 96.75 96 ASP A N 1
ATOM 766 C CA . ASP A 1 96 ? 19.016 -10.883 -8.016 1 96.75 96 ASP A CA 1
ATOM 767 C C . ASP A 1 96 ? 19.078 -9.367 -8.25 1 96.75 96 ASP A C 1
ATOM 769 O O . ASP A 1 96 ? 19.328 -8.922 -9.367 1 96.75 96 ASP A O 1
ATOM 773 N N . VAL A 1 97 ? 18.812 -8.594 -7.164 1 93.25 97 VAL A N 1
ATOM 774 C CA . VAL A 1 97 ? 18.75 -7.148 -7.359 1 93.25 97 VAL A CA 1
ATOM 775 C C . VAL A 1 97 ? 19.875 -6.469 -6.586 1 93.25 97 VAL A C 1
ATOM 777 O O . VAL A 1 97 ? 19.828 -5.262 -6.352 1 93.25 97 VAL A O 1
ATOM 780 N N . GLY A 1 98 ? 20.922 -7.191 -6.168 1 90.94 98 GLY A N 1
ATOM 781 C CA . GLY A 1 98 ? 22.078 -6.656 -5.469 1 90.94 98 GLY A CA 1
ATOM 782 C C . GLY A 1 98 ? 21.922 -6.676 -3.959 1 90.94 98 GLY A C 1
ATOM 783 O O . GLY A 1 98 ? 22.797 -7.176 -3.25 1 90.94 98 GLY A O 1
ATOM 784 N N . TRP A 1 99 ? 20.781 -6.215 -3.475 1 91.88 99 TRP A N 1
ATOM 785 C CA . TRP A 1 99 ? 20.562 -6.152 -2.035 1 91.88 99 TRP A CA 1
ATOM 786 C C . TRP A 1 99 ? 19.562 -7.219 -1.596 1 91.88 99 TRP A C 1
ATOM 788 O O . TRP A 1 99 ? 19.094 -7.203 -0.456 1 91.88 99 TRP A O 1
ATOM 798 N N . GLY A 1 100 ? 19.25 -8.102 -2.473 1 96.38 100 GLY A N 1
ATOM 799 C CA . GLY A 1 100 ? 18.312 -9.172 -2.213 1 96.38 100 GLY A CA 1
ATOM 800 C C . GLY A 1 100 ? 17.875 -9.906 -3.469 1 96.38 100 GLY A C 1
ATOM 801 O O . GLY A 1 100 ? 18.484 -9.734 -4.531 1 96.38 100 GLY A O 1
ATOM 802 N N . ARG A 1 101 ? 16.969 -10.773 -3.279 1 98 101 ARG A N 1
ATOM 803 C CA . ARG A 1 101 ? 16.344 -11.516 -4.363 1 98 101 ARG A CA 1
ATOM 804 C C . ARG A 1 101 ? 14.844 -11.219 -4.441 1 98 101 ARG A C 1
ATOM 806 O O . ARG A 1 101 ? 14.148 -11.242 -3.428 1 98 101 ARG A O 1
ATOM 813 N N . MET A 1 102 ? 14.43 -10.938 -5.637 1 98.19 102 MET A N 1
ATOM 814 C CA . MET A 1 102 ? 13.094 -10.359 -5.773 1 98.19 102 MET A CA 1
ATOM 815 C C . MET A 1 102 ? 12.258 -11.148 -6.781 1 98.19 102 MET A C 1
ATOM 817 O O . MET A 1 102 ? 12.766 -11.547 -7.832 1 98.19 102 MET A O 1
ATOM 821 N N . LEU A 1 103 ? 11.055 -11.406 -6.445 1 98.38 103 LEU A N 1
ATOM 822 C CA . LEU A 1 103 ? 10 -11.938 -7.305 1 98.38 103 LEU A CA 1
ATOM 823 C C . LEU A 1 103 ? 8.898 -10.906 -7.512 1 98.38 103 LEU A C 1
ATOM 825 O O . LEU A 1 103 ? 8.266 -10.453 -6.551 1 98.38 103 LEU A O 1
ATOM 829 N N . GLN A 1 104 ? 8.703 -10.484 -8.727 1 98 104 GLN A N 1
ATOM 830 C CA . GLN A 1 104 ? 7.664 -9.5 -9.023 1 98 104 GLN A CA 1
ATOM 831 C C . GLN A 1 104 ? 6.543 -10.117 -9.852 1 98 104 GLN A C 1
ATOM 833 O O . GLN A 1 104 ? 6.801 -10.867 -10.797 1 98 104 GLN A O 1
ATOM 838 N N . VAL A 1 105 ? 5.34 -9.789 -9.531 1 97.94 105 VAL A N 1
ATOM 839 C CA . VAL A 1 105 ? 4.191 -10.266 -10.297 1 97.94 105 VAL A CA 1
ATOM 840 C C . VAL A 1 105 ? 3.244 -9.102 -10.586 1 97.94 105 VAL A C 1
ATOM 842 O O . VAL A 1 105 ? 3.012 -8.25 -9.727 1 97.94 105 VAL A O 1
ATOM 845 N N . ALA A 1 106 ? 2.727 -9.023 -11.781 1 97.12 106 ALA A N 1
ATOM 846 C CA . ALA A 1 106 ? 1.716 -8.055 -12.188 1 97.12 106 ALA A CA 1
ATOM 847 C C . ALA A 1 106 ? 0.316 -8.656 -12.125 1 97.12 106 ALA A C 1
ATOM 849 O O . ALA A 1 106 ? 0.091 -9.773 -12.602 1 97.12 106 ALA A O 1
ATOM 850 N N . ASP A 1 107 ? -0.599 -7.914 -11.531 1 98 107 ASP A N 1
ATOM 851 C CA . ASP A 1 107 ? -1.971 -8.414 -11.539 1 98 107 ASP A CA 1
ATOM 852 C C . ASP A 1 107 ? -2.68 -8.039 -12.844 1 98 107 ASP A C 1
ATOM 854 O O . ASP A 1 107 ? -2.131 -7.301 -13.664 1 98 107 ASP A O 1
ATOM 858 N N . PRO A 1 108 ? -3.885 -8.547 -13.094 1 97.5 108 PRO A N 1
ATOM 859 C CA . PRO A 1 108 ? -4.594 -8.289 -14.352 1 97.5 108 PRO A CA 1
ATOM 860 C C . PRO A 1 108 ? -5.016 -6.832 -14.508 1 97.5 108 PRO A C 1
ATOM 862 O O . PRO A 1 108 ? -5.531 -6.441 -15.555 1 97.5 108 PRO A O 1
ATOM 865 N N . PHE A 1 109 ? -4.84 -5.98 -13.555 1 97.25 109 PHE A N 1
ATOM 866 C CA . PHE A 1 109 ? -5.402 -4.637 -13.539 1 97.25 109 PHE A CA 1
ATOM 867 C C . PHE A 1 109 ? -4.297 -3.59 -13.617 1 97.25 109 PHE A C 1
ATOM 869 O O . PHE A 1 109 ? -4.566 -2.387 -13.555 1 97.25 109 PHE A O 1
ATOM 876 N N . GLY A 1 110 ? -3.041 -4.023 -13.664 1 96.31 110 GLY A N 1
ATOM 877 C CA . GLY A 1 110 ? -1.917 -3.115 -13.82 1 96.31 110 GLY A CA 1
ATOM 878 C C . GLY A 1 110 ? -1.155 -2.873 -12.531 1 96.31 110 GLY A C 1
ATOM 879 O O . GLY A 1 110 ? -0.149 -2.16 -12.523 1 96.31 110 GLY A O 1
ATOM 880 N N . ASN A 1 111 ? -1.557 -3.404 -11.406 1 98 111 ASN A N 1
ATOM 881 C CA . ASN A 1 111 ? -0.824 -3.303 -10.148 1 98 111 ASN A CA 1
ATOM 882 C C . ASN A 1 111 ? 0.304 -4.328 -10.07 1 98 111 ASN A C 1
ATOM 884 O O . ASN A 1 111 ? 0.322 -5.297 -10.836 1 98 111 ASN A O 1
ATOM 888 N N . ARG A 1 112 ? 1.244 -4.094 -9.164 1 98 112 ARG A N 1
ATOM 889 C CA . ARG A 1 112 ? 2.4 -4.973 -9.023 1 98 112 ARG A CA 1
ATOM 890 C C . ARG A 1 112 ? 2.666 -5.301 -7.559 1 98 112 ARG A C 1
ATOM 892 O O . ARG A 1 112 ? 2.537 -4.434 -6.688 1 98 112 ARG A O 1
ATOM 899 N N . LEU A 1 113 ? 2.996 -6.5 -7.324 1 98.56 113 LEU A N 1
ATOM 900 C CA . LEU A 1 113 ? 3.527 -6.941 -6.039 1 98.56 113 LEU A CA 1
ATOM 901 C C . LEU A 1 113 ? 4.98 -7.383 -6.176 1 98.56 113 LEU A C 1
ATOM 903 O O . LEU A 1 113 ? 5.301 -8.219 -7.027 1 98.56 113 LEU A O 1
ATOM 907 N N . ARG A 1 114 ? 5.828 -6.793 -5.375 1 98.5 114 ARG A N 1
ATOM 908 C CA . ARG A 1 114 ? 7.242 -7.148 -5.324 1 98.5 114 ARG A CA 1
ATOM 909 C C . ARG A 1 114 ? 7.578 -7.871 -4.027 1 98.5 114 ARG A C 1
ATOM 911 O O . ARG A 1 114 ? 7.605 -7.258 -2.957 1 98.5 114 ARG A O 1
ATOM 918 N N . PHE A 1 115 ? 7.832 -9.141 -4.172 1 98.62 115 PHE A N 1
ATOM 919 C CA . PHE A 1 115 ? 8.266 -9.953 -3.041 1 98.62 115 PHE A CA 1
ATOM 920 C C . PHE A 1 115 ? 9.789 -10.039 -2.988 1 98.62 115 PHE A C 1
ATOM 922 O O . PHE A 1 115 ? 10.422 -10.477 -3.949 1 98.62 115 PHE A O 1
ATOM 929 N N . CYS A 1 116 ? 10.344 -9.664 -1.858 1 98.5 116 CYS A N 1
ATOM 930 C CA . CYS A 1 116 ? 11.797 -9.578 -1.806 1 98.5 116 CYS A CA 1
ATOM 931 C C . CYS A 1 116 ? 12.344 -10.312 -0.583 1 98.5 116 CYS A C 1
ATOM 933 O O . CYS A 1 116 ? 11.898 -10.07 0.54 1 98.5 116 CYS A O 1
ATOM 935 N N . GLU A 1 117 ? 13.227 -11.203 -0.806 1 98.25 117 GLU A N 1
ATOM 936 C CA . GLU A 1 117 ? 14.102 -11.727 0.241 1 98.25 117 GLU A CA 1
ATOM 937 C C . GLU A 1 117 ? 15.344 -10.859 0.396 1 98.25 117 GLU A C 1
ATOM 939 O O . GLU A 1 117 ? 16.266 -10.93 -0.424 1 98.25 117 GLU A O 1
ATOM 944 N N . VAL A 1 118 ? 15.281 -9.992 1.403 1 95.94 118 VAL A N 1
ATOM 945 C CA . VAL A 1 118 ? 16.359 -9.023 1.588 1 95.94 118 VAL A CA 1
ATOM 946 C C . VAL A 1 118 ? 17.609 -9.734 2.121 1 95.94 118 VAL A C 1
ATOM 948 O O . VAL A 1 118 ? 17.5 -10.594 3 1 95.94 118 VAL A O 1
ATOM 951 N N . ALA A 1 119 ? 18.75 -9.359 1.536 1 90.12 119 ALA A N 1
ATOM 952 C CA . ALA A 1 119 ? 20.016 -9.961 1.95 1 90.12 119 ALA A CA 1
ATOM 953 C C . ALA A 1 119 ? 20.375 -9.547 3.375 1 90.12 119 ALA A C 1
ATOM 955 O O . ALA A 1 119 ? 20.078 -8.43 3.799 1 90.12 119 ALA A O 1
ATOM 956 N N . GLU A 1 120 ? 20.594 -10.484 4.258 1 77.81 120 GLU A N 1
ATOM 957 C CA . GLU A 1 120 ? 21.031 -10.195 5.617 1 77.81 120 GLU A CA 1
ATOM 958 C C . GLU A 1 120 ? 22.375 -9.453 5.613 1 77.81 120 GLU A C 1
ATOM 960 O O . GLU A 1 120 ? 23.234 -9.719 4.773 1 77.81 120 GLU A O 1
ATOM 965 N N . ASP A 1 121 ? 22.453 -8.172 6.078 1 55.88 121 ASP A N 1
ATOM 966 C CA . ASP A 1 121 ? 23.781 -7.57 6.23 1 55.88 121 ASP A CA 1
ATOM 967 C C . ASP A 1 121 ? 24.734 -8.523 6.93 1 55.88 121 ASP A C 1
ATOM 969 O O . ASP A 1 121 ? 24.328 -9.32 7.777 1 55.88 121 ASP A O 1
ATOM 973 N N . MET B 1 1 ? 4.41 -19.906 4.336 1 84.81 1 MET B N 1
ATOM 974 C CA . MET B 1 1 ? 5.102 -18.75 3.768 1 84.81 1 MET B CA 1
ATOM 975 C C . MET B 1 1 ? 4.883 -17.516 4.629 1 84.81 1 MET B C 1
ATOM 977 O O . MET B 1 1 ? 3.752 -17.203 5 1 84.81 1 MET B O 1
ATOM 981 N N . ASN B 1 2 ? 6.094 -16.875 5.039 1 93.62 2 ASN B N 1
ATOM 982 C CA . ASN B 1 2 ? 6 -15.68 5.879 1 93.62 2 ASN B CA 1
ATOM 983 C C . ASN B 1 2 ? 6.18 -14.406 5.062 1 93.62 2 ASN B C 1
ATOM 985 O O . ASN B 1 2 ? 7.254 -14.164 4.512 1 93.62 2 ASN B O 1
ATOM 989 N N . LEU B 1 3 ? 5.133 -13.625 4.918 1 97.25 3 LEU B N 1
ATOM 990 C CA . LEU B 1 3 ? 5.133 -12.328 4.238 1 97.25 3 LEU B CA 1
ATOM 991 C C . LEU B 1 3 ? 5 -11.188 5.238 1 97.25 3 LEU B C 1
ATOM 993 O O . LEU B 1 3 ? 4.242 -11.289 6.207 1 97.25 3 LEU B O 1
ATOM 997 N N . SER B 1 4 ? 5.676 -10.156 5.055 1 97.19 4 SER B N 1
ATOM 998 C CA . SER B 1 4 ? 5.5 -8.953 5.859 1 97.19 4 SER B CA 1
ATOM 999 C C . SER B 1 4 ? 4.215 -8.227 5.484 1 97.19 4 SER B C 1
ATOM 1001 O O . SER B 1 4 ? 3.527 -8.609 4.535 1 97.19 4 SER B O 1
ATOM 1003 N N . ALA B 1 5 ? 3.924 -7.215 6.309 1 97.94 5 ALA B N 1
ATOM 1004 C CA . ALA B 1 5 ? 2.965 -6.223 5.836 1 97.94 5 ALA B CA 1
ATOM 1005 C C . ALA B 1 5 ? 3.445 -5.559 4.551 1 97.94 5 ALA B C 1
ATOM 1007 O O . ALA B 1 5 ? 4.648 -5.449 4.312 1 97.94 5 ALA B O 1
ATOM 1008 N N . GLY B 1 6 ? 2.533 -5.211 3.73 1 98.38 6 GLY B N 1
ATOM 1009 C CA . GLY B 1 6 ? 2.885 -4.52 2.5 1 98.38 6 GLY B CA 1
ATOM 1010 C C . GLY B 1 6 ? 3.385 -3.107 2.729 1 98.38 6 GLY B C 1
ATOM 1011 O O . GLY B 1 6 ? 2.854 -2.383 3.574 1 98.38 6 GLY B O 1
ATOM 1012 N N . ILE B 1 7 ? 4.398 -2.791 2.033 1 98.75 7 ILE B N 1
ATOM 1013 C CA . ILE B 1 7 ? 4.879 -1.413 2.008 1 98.75 7 ILE B CA 1
ATOM 1014 C C . ILE B 1 7 ? 4.48 -0.753 0.689 1 98.75 7 ILE B C 1
ATOM 1016 O O . ILE B 1 7 ? 5.02 -1.088 -0.368 1 98.75 7 ILE B O 1
ATOM 1020 N N . PRO B 1 8 ? 3.553 0.208 0.755 1 98.75 8 PRO B N 1
ATOM 1021 C CA . PRO B 1 8 ? 3.215 0.901 -0.49 1 98.75 8 PRO B CA 1
ATOM 1022 C C . PRO B 1 8 ? 4.383 1.705 -1.055 1 98.75 8 PRO B C 1
ATOM 1024 O O . PRO B 1 8 ? 5.094 2.377 -0.304 1 98.75 8 PRO B O 1
ATOM 1027 N N . ILE B 1 9 ? 4.582 1.58 -2.338 1 98.62 9 ILE B N 1
ATOM 1028 C CA . ILE B 1 9 ? 5.5 2.463 -3.047 1 98.62 9 ILE B CA 1
ATOM 1029 C C . ILE B 1 9 ? 4.727 3.609 -3.689 1 98.62 9 ILE B C 1
ATOM 1031 O O . ILE B 1 9 ? 3.898 3.387 -4.578 1 98.62 9 ILE B O 1
ATOM 1035 N N . LEU B 1 10 ? 5.008 4.809 -3.248 1 98.62 10 LEU B N 1
ATOM 1036 C CA . LEU B 1 10 ? 4.309 5.984 -3.748 1 98.62 10 LEU B CA 1
ATOM 1037 C C . LEU B 1 10 ? 5.203 6.801 -4.676 1 98.62 10 LEU B C 1
ATOM 1039 O O . LEU B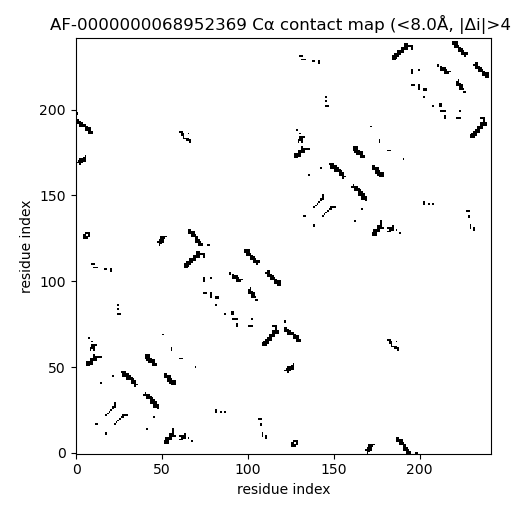 1 10 ? 6.344 7.113 -4.324 1 98.62 10 LEU B O 1
ATOM 1043 N N . ARG B 1 11 ? 4.664 7.07 -5.852 1 98.25 11 ARG B N 1
ATOM 1044 C CA . ARG B 1 11 ? 5.379 7.891 -6.82 1 98.25 11 ARG B CA 1
ATOM 1045 C C . ARG B 1 11 ? 5.477 9.336 -6.348 1 98.25 11 ARG B C 1
ATOM 1047 O O . ARG B 1 11 ? 4.488 9.914 -5.895 1 98.25 11 ARG B O 1
ATOM 1054 N N . ILE B 1 12 ? 6.656 9.914 -6.418 1 98.25 12 ILE B N 1
ATOM 1055 C CA . ILE B 1 12 ? 6.855 11.328 -6.129 1 98.25 12 ILE B CA 1
ATOM 1056 C C . ILE B 1 12 ? 7.582 12 -7.293 1 98.25 12 ILE B C 1
ATOM 1058 O O . ILE B 1 12 ? 8.227 11.328 -8.102 1 98.25 12 ILE B O 1
ATOM 1062 N N . PHE B 1 13 ? 7.484 13.398 -7.383 1 96.81 13 PHE B N 1
ATOM 1063 C CA . PHE B 1 13 ? 8.07 14.117 -8.508 1 96.81 13 PHE B CA 1
ATOM 1064 C C . PHE B 1 13 ? 8.977 15.234 -8.016 1 96.81 13 PHE B C 1
ATOM 1066 O O . PHE B 1 13 ? 9.617 15.922 -8.82 1 96.81 13 PHE B O 1
ATOM 1073 N N . SER B 1 14 ? 9.016 15.539 -6.801 1 97.88 14 SER B N 1
ATOM 1074 C CA . SER B 1 14 ? 9.852 16.547 -6.148 1 97.88 14 SER B CA 1
ATOM 1075 C C . SER B 1 14 ? 10.266 16.094 -4.754 1 97.88 14 SER B C 1
ATOM 1077 O O . SER B 1 14 ? 9.422 15.891 -3.879 1 97.88 14 SER B O 1
ATOM 1079 N N . VAL B 1 15 ? 11.555 15.945 -4.602 1 97.88 15 VAL B N 1
ATOM 1080 C CA . VAL B 1 15 ? 12.086 15.484 -3.322 1 97.88 15 VAL B CA 1
ATOM 1081 C C . VAL B 1 15 ? 11.758 16.5 -2.23 1 97.88 15 VAL B C 1
ATOM 1083 O O . VAL B 1 15 ? 11.32 16.125 -1.139 1 97.88 15 VAL B O 1
ATOM 1086 N N . ASP B 1 16 ? 11.969 17.766 -2.557 1 98.12 16 ASP B N 1
ATOM 1087 C CA . ASP B 1 16 ? 11.711 18.828 -1.581 1 98.12 16 ASP B CA 1
ATOM 1088 C C . ASP B 1 16 ? 10.25 18.812 -1.131 1 98.12 16 ASP B C 1
ATOM 1090 O O . ASP B 1 16 ? 9.969 18.906 0.065 1 98.12 16 ASP B O 1
ATOM 1094 N N . LYS B 1 17 ? 9.336 18.688 -2.051 1 98.31 17 LYS B N 1
ATOM 1095 C CA . LYS B 1 17 ? 7.914 18.672 -1.718 1 98.31 17 LYS B CA 1
ATOM 1096 C C . LYS B 1 17 ? 7.547 17.406 -0.95 1 98.31 17 LYS B C 1
ATOM 1098 O O . LYS B 1 17 ? 6.676 17.422 -0.078 1 98.31 17 LYS B O 1
ATOM 1103 N N . ALA B 1 18 ? 8.188 16.328 -1.303 1 98.62 18 ALA B N 1
ATOM 1104 C CA . ALA B 1 18 ? 7.938 15.078 -0.589 1 98.62 18 ALA B CA 1
ATOM 1105 C C . ALA B 1 18 ? 8.367 15.18 0.871 1 98.62 18 ALA B C 1
ATOM 1107 O O . ALA B 1 18 ? 7.625 14.789 1.773 1 98.62 18 ALA B O 1
ATOM 1108 N N . LYS B 1 19 ? 9.516 15.695 1.083 1 98.44 19 LYS B N 1
ATOM 1109 C CA . LYS B 1 19 ? 10.016 15.828 2.447 1 98.44 19 LYS B CA 1
ATOM 1110 C C . LYS B 1 19 ? 9.172 16.812 3.25 1 98.44 19 LYS B C 1
ATOM 1112 O O . LYS B 1 19 ? 8.844 16.547 4.41 1 98.44 19 LYS B O 1
ATOM 1117 N N . GLU B 1 20 ? 8.852 17.922 2.623 1 98.56 20 GLU B N 1
ATOM 1118 C CA . GLU B 1 20 ? 7.957 18.891 3.26 1 98.56 20 GLU B CA 1
ATOM 1119 C C . GLU B 1 20 ? 6.648 18.219 3.693 1 98.56 20 GLU B C 1
ATOM 1121 O O . GLU B 1 20 ? 6.191 18.438 4.82 1 98.56 20 GLU B O 1
ATOM 1126 N N . PHE B 1 21 ? 6.059 17.438 2.883 1 98.69 21 PHE B N 1
ATOM 1127 C CA . PHE B 1 21 ? 4.754 16.844 3.133 1 98.69 21 PHE B CA 1
ATOM 1128 C C . PHE B 1 21 ? 4.871 15.68 4.105 1 98.69 21 PHE B C 1
ATOM 1130 O O . PHE B 1 21 ? 4.164 15.633 5.113 1 98.69 21 PHE B O 1
ATOM 1137 N N . TYR B 1 22 ? 5.707 14.68 3.83 1 98.81 22 TYR B N 1
ATOM 1138 C CA . TYR B 1 22 ? 5.73 13.43 4.578 1 98.81 22 TYR B CA 1
ATOM 1139 C C . TYR B 1 22 ? 6.496 13.586 5.887 1 98.81 22 TYR B C 1
ATOM 1141 O O . TYR B 1 22 ? 6.098 13.039 6.918 1 98.81 22 TYR B O 1
ATOM 1149 N N . LEU B 1 23 ? 7.598 14.328 5.891 1 98.56 23 LEU B N 1
ATOM 1150 C CA . LEU B 1 23 ? 8.391 14.453 7.113 1 98.56 23 LEU B CA 1
ATOM 1151 C C . LEU B 1 23 ? 7.863 15.594 7.984 1 98.56 23 LEU B C 1
ATOM 1153 O O . LEU B 1 23 ? 7.492 15.367 9.141 1 98.56 23 LEU B O 1
ATOM 1157 N N . ASP B 1 24 ? 7.801 16.797 7.387 1 98.25 24 ASP B N 1
ATOM 1158 C CA . ASP B 1 24 ? 7.465 17.969 8.18 1 98.25 24 ASP B CA 1
ATOM 1159 C C . ASP B 1 24 ? 5.977 18 8.531 1 98.25 24 ASP B C 1
ATOM 1161 O O . ASP B 1 24 ? 5.609 18.203 9.688 1 98.25 24 ASP B O 1
ATOM 1165 N N . PHE B 1 25 ? 5.133 17.75 7.598 1 98.56 25 PHE B N 1
ATOM 1166 C CA . PHE B 1 25 ? 3.697 17.859 7.832 1 98.56 25 PHE B CA 1
ATOM 1167 C C . PHE B 1 25 ? 3.152 16.594 8.477 1 98.56 25 PHE B C 1
ATOM 1169 O O . PHE B 1 25 ? 2.588 16.641 9.57 1 98.56 25 PHE B O 1
ATOM 1176 N N . LEU B 1 26 ? 3.393 15.406 7.875 1 98.38 26 LEU B N 1
ATOM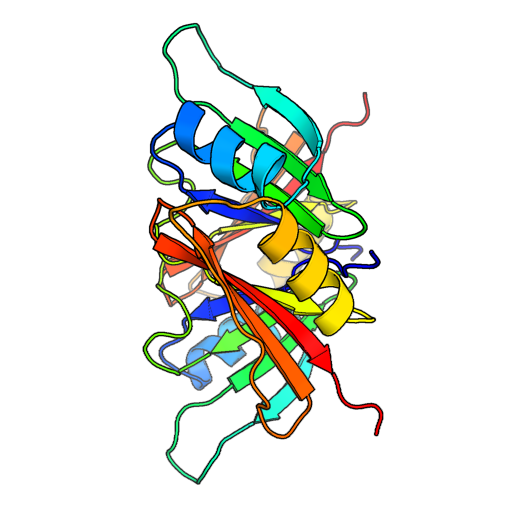 1177 C CA . LEU B 1 26 ? 2.771 14.188 8.367 1 98.38 26 LEU B CA 1
ATOM 1178 C C . LEU B 1 26 ? 3.586 13.578 9.508 1 98.38 26 LEU B C 1
ATOM 1180 O O . LEU B 1 26 ? 3.115 12.68 10.203 1 98.38 26 LEU B O 1
ATOM 1184 N N . GLY B 1 27 ? 4.832 13.961 9.68 1 98.12 27 GLY B N 1
ATOM 1185 C CA . GLY B 1 27 ? 5.602 13.578 10.852 1 98.12 27 GLY B CA 1
ATOM 1186 C C . GLY B 1 27 ? 6.328 12.258 10.688 1 98.12 27 GLY B C 1
ATOM 1187 O O . GLY B 1 27 ? 6.656 11.594 11.672 1 98.12 27 GLY B O 1
ATOM 1188 N N . PHE B 1 28 ? 6.531 11.852 9.469 1 98.69 28 PHE B N 1
ATOM 1189 C CA . PHE B 1 28 ? 7.332 10.656 9.227 1 98.69 28 PHE B CA 1
ATOM 1190 C C . PHE B 1 28 ? 8.805 10.922 9.523 1 98.69 28 PHE B C 1
ATOM 1192 O O . PHE B 1 28 ? 9.266 12.062 9.438 1 98.69 28 PHE B O 1
ATOM 1199 N N . SER B 1 29 ? 9.477 9.883 9.859 1 98.69 29 SER B N 1
ATOM 1200 C CA . SER B 1 29 ? 10.938 9.891 9.883 1 98.69 29 SER B CA 1
ATOM 1201 C C . SER B 1 29 ? 11.516 9.266 8.609 1 98.69 29 SER B C 1
ATOM 1203 O O . SER B 1 29 ? 10.906 8.367 8.023 1 98.69 29 SER B O 1
ATOM 1205 N N . LEU B 1 30 ? 12.672 9.734 8.234 1 98.75 30 LEU B N 1
ATOM 1206 C CA . LEU B 1 30 ? 13.406 9.156 7.113 1 98.75 30 LEU B CA 1
ATOM 1207 C C . LEU B 1 30 ? 14.312 8.023 7.586 1 98.75 30 LEU B C 1
ATOM 1209 O O . LEU B 1 30 ? 15.258 8.258 8.344 1 98.75 30 LEU B O 1
ATOM 1213 N N . ASP B 1 31 ? 14.055 6.844 7.148 1 98.5 31 ASP B N 1
ATOM 1214 C CA . ASP B 1 31 ? 14.891 5.715 7.539 1 98.5 31 ASP B CA 1
ATOM 1215 C C . ASP B 1 31 ? 16.188 5.684 6.73 1 98.5 31 ASP B C 1
ATOM 1217 O O . ASP B 1 31 ? 17.281 5.582 7.301 1 98.5 31 ASP B O 1
ATOM 1221 N N . TRP B 1 32 ? 16.016 5.66 5.418 1 97.81 32 TRP B N 1
ATOM 1222 C CA . TRP B 1 32 ? 17.141 5.68 4.5 1 97.81 32 TRP B CA 1
ATOM 1223 C C . TRP B 1 32 ? 16.719 6.223 3.137 1 97.81 32 TRP B C 1
ATOM 1225 O O . TRP B 1 32 ? 15.531 6.277 2.818 1 97.81 32 TRP B O 1
ATOM 1235 N N . GLU B 1 33 ? 17.578 6.742 2.43 1 96.94 33 GLU B N 1
ATOM 1236 C CA . GLU B 1 33 ? 17.406 7.125 1.031 1 96.94 33 GLU B CA 1
ATOM 1237 C C . GLU B 1 33 ? 18.562 6.637 0.171 1 96.94 33 GLU B C 1
ATOM 1239 O O . GLU B 1 33 ? 19.672 6.453 0.669 1 96.94 33 GLU B O 1
ATOM 1244 N N . HIS B 1 34 ? 18.234 6.426 -1.033 1 95.75 34 HIS B N 1
ATOM 1245 C CA . HIS B 1 34 ? 19.219 5.891 -1.966 1 95.75 34 HIS B CA 1
ATOM 1246 C C . HIS B 1 34 ? 19.109 6.555 -3.334 1 95.75 34 HIS B C 1
ATOM 1248 O O . HIS B 1 34 ? 18 6.801 -3.814 1 95.75 34 HIS B O 1
ATOM 1254 N N . ARG B 1 35 ? 20.312 6.871 -3.893 1 95.81 35 ARG B N 1
ATOM 1255 C CA . ARG B 1 35 ? 20.469 7.242 -5.293 1 95.81 35 ARG B CA 1
ATOM 1256 C C . ARG B 1 35 ? 21.594 6.453 -5.941 1 95.81 35 ARG B C 1
ATOM 1258 O O . ARG B 1 35 ? 22.641 6.238 -5.324 1 95.81 35 ARG B O 1
ATOM 1265 N N . TYR B 1 36 ? 21.391 6.121 -7.195 1 91.75 36 TYR B N 1
ATOM 1266 C CA . TYR B 1 36 ? 22.469 5.418 -7.871 1 91.75 36 TYR B CA 1
ATOM 1267 C C . TYR B 1 36 ? 23.672 6.344 -8.102 1 91.75 36 TYR B C 1
ATOM 1269 O O . TYR B 1 36 ? 24.812 5.934 -7.941 1 91.75 36 TYR B O 1
ATOM 1277 N N . GLU B 1 37 ? 23.375 7.512 -8.523 1 92.31 37 GLU B N 1
ATOM 1278 C CA . GLU B 1 37 ? 24.359 8.578 -8.703 1 92.31 37 GLU B CA 1
ATOM 1279 C C . GLU B 1 37 ? 23.75 9.945 -8.43 1 92.31 37 GLU B C 1
ATOM 1281 O O . GLU B 1 37 ? 22.516 10.07 -8.328 1 92.31 37 GLU B O 1
ATOM 1286 N N . GLU B 1 38 ? 24.672 10.836 -8.328 1 90.88 38 GLU B N 1
ATOM 1287 C CA . GLU B 1 38 ? 24.188 12.203 -8.156 1 90.88 38 GLU B CA 1
ATOM 1288 C C . GLU B 1 38 ? 23.281 12.617 -9.32 1 90.88 38 GLU B C 1
ATOM 1290 O O . GLU B 1 38 ? 23.609 12.367 -10.484 1 90.88 38 GLU B O 1
ATOM 1295 N N . GLY B 1 39 ? 22.172 13.164 -9.086 1 91.25 39 GLY B N 1
ATOM 1296 C CA . GLY B 1 39 ? 21.25 13.625 -10.109 1 91.25 39 GLY B CA 1
ATOM 1297 C C . GLY B 1 39 ? 20.266 12.562 -10.547 1 91.25 39 GLY B C 1
ATOM 1298 O O . GLY B 1 39 ? 19.359 12.828 -11.344 1 91.25 39 GLY B O 1
ATOM 1299 N N . PHE B 1 40 ? 20.5 11.336 -10.094 1 94.75 40 PHE B N 1
ATOM 1300 C CA . PHE B 1 40 ? 19.594 10.25 -10.422 1 94.75 40 PHE B CA 1
ATOM 1301 C C . PHE B 1 40 ? 18.391 10.25 -9.484 1 94.75 40 PHE B C 1
ATOM 1303 O O . PHE B 1 40 ? 18.422 10.867 -8.422 1 94.75 40 PHE B O 1
ATOM 1310 N N . PRO B 1 41 ? 17.312 9.555 -9.867 1 96.75 41 PRO B N 1
ATOM 1311 C CA . PRO B 1 41 ? 16.078 9.555 -9.07 1 96.75 41 PRO B CA 1
ATOM 1312 C C . PRO B 1 41 ? 16.297 9 -7.66 1 96.75 41 PRO B C 1
ATOM 1314 O O . PRO B 1 41 ? 17.062 8.055 -7.477 1 96.75 41 PRO B O 1
ATOM 1317 N N . LEU B 1 42 ? 15.555 9.562 -6.762 1 98 42 LEU B N 1
ATOM 1318 C CA . LEU B 1 42 ? 15.594 9.156 -5.363 1 98 42 LEU B CA 1
ATOM 1319 C C . LEU B 1 42 ? 14.672 7.973 -5.109 1 98 42 LEU B C 1
ATOM 1321 O O . LEU B 1 42 ? 13.57 7.91 -5.66 1 98 42 LEU B O 1
ATOM 1325 N N . TYR B 1 43 ? 15.141 7.047 -4.293 1 97.94 43 TYR B N 1
ATOM 1326 C CA . TYR B 1 43 ? 14.328 6.035 -3.621 1 97.94 43 TYR B CA 1
ATOM 1327 C C . TYR B 1 43 ? 14.523 6.094 -2.111 1 97.94 43 TYR B C 1
ATOM 1329 O O . TYR B 1 43 ? 15.656 6.039 -1.624 1 97.94 43 TYR B O 1
ATOM 1337 N N . ALA B 1 44 ? 13.406 6.191 -1.336 1 98.62 44 ALA B N 1
ATOM 1338 C CA . ALA B 1 44 ? 13.555 6.391 0.104 1 98.62 44 ALA B CA 1
ATOM 1339 C C . ALA B 1 44 ? 12.484 5.609 0.873 1 98.62 44 ALA B C 1
ATOM 1341 O O . ALA B 1 44 ? 11.414 5.328 0.342 1 98.62 44 ALA B O 1
ATOM 1342 N N . GLN B 1 45 ? 12.859 5.203 2.088 1 98.75 45 GLN B N 1
ATOM 1343 C CA . GLN B 1 45 ? 11.891 4.668 3.037 1 98.75 45 GLN B CA 1
ATOM 1344 C C . GLN B 1 45 ? 11.625 5.66 4.164 1 98.75 45 GLN B C 1
ATOM 1346 O O . GLN B 1 45 ? 12.555 6.184 4.773 1 98.75 45 GLN B O 1
ATOM 1351 N N . VAL B 1 46 ? 10.344 5.949 4.426 1 98.88 46 VAL B N 1
ATOM 1352 C CA . VAL B 1 46 ? 9.938 6.746 5.578 1 98.88 46 VAL B CA 1
ATOM 1353 C C . VAL B 1 46 ? 9.031 5.922 6.484 1 98.88 46 VAL B C 1
ATOM 1355 O O . VAL B 1 46 ? 8.383 4.973 6.031 1 98.88 46 VAL B O 1
ATOM 1358 N N . ARG B 1 47 ? 9.008 6.344 7.766 1 98.69 47 ARG B N 1
ATOM 1359 C CA . ARG B 1 47 ? 8.25 5.559 8.727 1 98.69 47 ARG B CA 1
ATOM 1360 C C . ARG B 1 47 ? 7.629 6.457 9.797 1 98.69 47 ARG B C 1
ATOM 1362 O O . ARG B 1 47 ? 8.242 7.434 10.227 1 98.69 47 ARG B O 1
ATOM 1369 N N . ARG B 1 48 ? 6.465 6.172 10.156 1 98.56 48 ARG B N 1
ATOM 1370 C CA . ARG B 1 48 ? 5.785 6.746 11.312 1 98.56 48 ARG B CA 1
ATOM 1371 C C . ARG B 1 48 ? 4.957 5.695 12.039 1 98.56 48 ARG B C 1
ATOM 1373 O O . ARG B 1 48 ? 3.957 5.207 11.516 1 98.56 48 ARG B O 1
ATOM 1380 N N . SER B 1 49 ? 5.371 5.352 13.336 1 97.81 49 SER B N 1
ATOM 1381 C CA . SER B 1 49 ? 4.711 4.281 14.07 1 97.81 49 SER B CA 1
ATOM 1382 C C . SER B 1 49 ? 4.715 2.979 13.273 1 97.81 49 SER B C 1
ATOM 1384 O O . SER B 1 49 ? 5.773 2.494 12.867 1 97.81 49 SER B O 1
ATOM 1386 N N . GLY B 1 50 ? 3.615 2.318 13.016 1 97.81 50 GLY B N 1
ATOM 1387 C CA . GLY B 1 50 ? 3.553 1.059 12.289 1 97.81 50 GLY B CA 1
ATOM 1388 C C . GLY B 1 50 ? 3.482 1.239 10.789 1 97.81 50 GLY B C 1
ATOM 1389 O O . GLY B 1 50 ? 3.496 0.261 10.039 1 97.81 50 GLY B O 1
ATOM 1390 N N . LEU B 1 51 ? 3.502 2.467 10.289 1 98.56 51 LEU B N 1
ATOM 1391 C CA . LEU B 1 51 ? 3.32 2.748 8.867 1 98.56 51 LEU B CA 1
ATOM 1392 C C . LEU B 1 51 ? 4.66 3.002 8.188 1 98.56 51 LEU B C 1
ATOM 1394 O O . LEU B 1 51 ? 5.371 3.949 8.539 1 98.56 51 LEU B O 1
ATOM 1398 N N . THR B 1 52 ? 5.008 2.139 7.266 1 98.81 52 THR B N 1
ATOM 1399 C CA . THR B 1 52 ? 6.18 2.305 6.414 1 98.81 52 THR B CA 1
ATOM 1400 C C . THR B 1 52 ? 5.77 2.568 4.969 1 98.81 52 THR B C 1
ATOM 1402 O O . THR B 1 52 ? 4.859 1.916 4.449 1 98.81 52 THR B O 1
ATOM 1405 N N . LEU B 1 53 ? 6.344 3.557 4.375 1 98.88 53 LEU B N 1
ATOM 1406 C CA . LEU B 1 53 ? 6.137 3.883 2.969 1 98.88 53 LEU B CA 1
ATOM 1407 C C . LEU B 1 53 ? 7.469 3.951 2.227 1 98.88 53 LEU B C 1
ATOM 1409 O O . LEU B 1 53 ? 8.469 4.398 2.785 1 98.88 53 LEU B O 1
ATOM 1413 N N . HIS B 1 54 ? 7.473 3.498 0.991 1 98.81 54 HIS B N 1
ATOM 1414 C CA . HIS B 1 54 ? 8.547 3.854 0.07 1 98.81 54 HIS B CA 1
ATOM 1415 C C . HIS B 1 54 ? 8.133 5.008 -0.837 1 98.81 54 HIS B C 1
ATOM 1417 O O . HIS B 1 54 ? 7.027 5.016 -1.376 1 98.81 54 HIS B O 1
ATOM 1423 N N . LEU B 1 55 ? 8.945 5.977 -0.923 1 98.75 55 LEU B N 1
ATOM 1424 C CA . LEU B 1 55 ? 8.789 7.098 -1.845 1 98.75 55 LEU B CA 1
ATOM 1425 C C . LEU B 1 55 ? 9.773 6.988 -3.006 1 98.75 55 LEU B C 1
ATOM 1427 O O . LEU B 1 55 ? 10.984 6.914 -2.793 1 98.75 55 LEU B O 1
ATOM 1431 N N . SER B 1 56 ? 9.258 7.023 -4.262 1 98.44 56 SER B N 1
ATOM 1432 C CA . SER B 1 56 ? 10.141 6.746 -5.387 1 98.44 56 SER B CA 1
ATOM 1433 C C . SER B 1 56 ? 10.016 7.812 -6.469 1 98.44 56 SER B C 1
ATOM 1435 O O . SER B 1 56 ? 8.906 8.102 -6.934 1 98.44 56 SER B O 1
ATOM 1437 N N . GLU B 1 57 ? 11.148 8.328 -6.949 1 97.81 57 GLU B N 1
ATOM 1438 C CA . GLU B 1 57 ? 11.203 9.219 -8.102 1 97.81 57 GLU B CA 1
ATOM 1439 C C . GLU B 1 57 ? 11.32 8.43 -9.406 1 97.81 57 GLU B C 1
ATOM 1441 O O . GLU B 1 57 ? 11.234 9.008 -10.492 1 97.81 57 GLU B O 1
ATOM 1446 N N . HIS B 1 58 ? 11.516 7.102 -9.359 1 95.56 58 HIS B N 1
ATOM 1447 C CA . HIS B 1 58 ? 11.766 6.293 -10.547 1 95.56 58 HIS B CA 1
ATOM 1448 C C . HIS B 1 58 ? 10.508 6.133 -11.383 1 95.56 58 HIS B C 1
ATOM 1450 O O . HIS B 1 58 ? 9.453 5.742 -10.867 1 95.56 58 HIS B O 1
ATOM 1456 N N . TYR B 1 59 ? 10.695 6.363 -12.656 1 89.81 59 TYR B N 1
ATOM 1457 C CA . TYR B 1 59 ? 9.609 6.043 -13.578 1 89.81 59 TYR B CA 1
ATOM 1458 C C . TYR B 1 59 ? 9.312 4.551 -13.57 1 89.81 59 TYR B C 1
ATOM 1460 O O . TYR B 1 59 ? 10.227 3.727 -13.531 1 89.81 59 TYR B O 1
ATOM 1468 N N . GLY B 1 60 ? 8.102 4.199 -13.508 1 88.69 60 GLY B N 1
ATOM 1469 C CA . GLY B 1 60 ? 7.727 2.799 -13.625 1 88.69 60 GLY B CA 1
ATOM 1470 C C . GLY B 1 60 ? 7.594 2.1 -12.289 1 88.69 60 GLY B C 1
ATOM 1471 O O . GLY B 1 60 ? 7.027 1.008 -12.203 1 88.69 60 GLY B O 1
ATOM 1472 N N . ASP B 1 61 ? 8.156 2.623 -11.148 1 92.75 61 ASP B N 1
ATOM 1473 C CA . ASP B 1 61 ? 8.039 1.997 -9.836 1 92.75 61 ASP B CA 1
ATOM 1474 C C . ASP B 1 61 ? 6.578 1.959 -9.375 1 92.75 61 ASP B C 1
ATOM 1476 O O . ASP B 1 61 ? 6.145 0.991 -8.75 1 92.75 61 ASP B O 1
ATOM 1480 N N . ALA B 1 62 ? 5.875 3.029 -9.648 1 93.94 62 ALA B N 1
ATOM 1481 C CA . ALA B 1 62 ? 4.453 3.189 -9.352 1 93.94 62 ALA B CA 1
ATOM 1482 C C . ALA B 1 62 ? 3.85 4.324 -10.18 1 93.94 62 ALA B C 1
ATOM 1484 O O . ALA B 1 62 ? 4.551 4.973 -10.961 1 93.94 62 ALA B O 1
ATOM 1485 N N . THR B 1 63 ? 2.535 4.398 -10.078 1 92.56 63 THR B N 1
ATOM 1486 C CA . THR B 1 63 ? 1.84 5.516 -10.703 1 92.56 63 THR B CA 1
ATOM 1487 C C . THR B 1 63 ? 1.224 6.434 -9.656 1 92.56 63 THR B C 1
ATOM 1489 O O . THR B 1 63 ? 0.947 6 -8.531 1 92.56 63 THR B O 1
ATOM 1492 N N . PRO B 1 64 ? 1.097 7.758 -10.062 1 93.38 64 PRO B N 1
ATOM 1493 C CA . PRO B 1 64 ? 0.337 8.617 -9.148 1 93.38 64 PRO B CA 1
ATOM 1494 C C . PRO B 1 64 ? -1.085 8.117 -8.914 1 93.38 64 PRO B C 1
ATOM 1496 O O . PRO B 1 64 ? -1.65 7.426 -9.766 1 93.38 64 PRO B O 1
ATOM 1499 N N . GLY B 1 65 ? -1.608 8.461 -7.793 1 94.88 65 GLY B N 1
ATOM 1500 C CA . GLY B 1 65 ? -3.002 8.141 -7.531 1 94.88 65 GLY B CA 1
ATOM 1501 C C . GLY B 1 65 ? -3.176 6.914 -6.652 1 94.88 65 GLY B C 1
ATOM 1502 O O . GLY B 1 65 ? -4.277 6.371 -6.543 1 94.88 65 GLY B O 1
ATOM 1503 N N . SER B 1 66 ? -2.123 6.426 -6.031 1 97.12 66 SER B N 1
ATOM 1504 C CA . SER B 1 66 ? -2.215 5.32 -5.082 1 97.12 66 SER B CA 1
ATOM 1505 C C . SER B 1 66 ? -2.939 5.742 -3.811 1 97.12 66 SER B C 1
ATOM 1507 O O . SER B 1 66 ? -2.902 6.914 -3.43 1 97.12 66 SER B O 1
ATOM 1509 N N . THR B 1 67 ? -3.611 4.836 -3.191 1 98.44 67 THR B N 1
ATOM 1510 C CA . THR B 1 67 ? -4.293 5.086 -1.928 1 98.44 67 THR B CA 1
ATOM 1511 C C . THR B 1 67 ? -3.879 4.059 -0.877 1 98.44 67 THR B C 1
ATOM 1513 O O . THR B 1 67 ? -3.787 2.865 -1.171 1 98.44 67 THR B O 1
ATOM 1516 N N . VAL B 1 68 ? -3.596 4.527 0.291 1 98.75 68 VAL B N 1
ATOM 1517 C CA . VAL B 1 68 ? -3.207 3.695 1.423 1 98.75 68 VAL B CA 1
ATOM 1518 C C . VAL B 1 68 ? -4.211 3.867 2.561 1 98.75 68 VAL B C 1
ATOM 1520 O O . VAL B 1 68 ? -4.543 4.992 2.938 1 98.75 68 VAL B O 1
ATOM 1523 N N . PHE B 1 69 ? -4.719 2.775 3.062 1 98.75 69 PHE B N 1
ATOM 1524 C CA . PHE B 1 69 ? -5.594 2.766 4.227 1 98.75 69 PHE B CA 1
ATOM 1525 C C . PHE B 1 69 ? -4.809 2.441 5.492 1 98.75 69 PHE B C 1
ATOM 1527 O O . PHE B 1 69 ? -4.004 1.509 5.508 1 98.75 69 PHE B O 1
A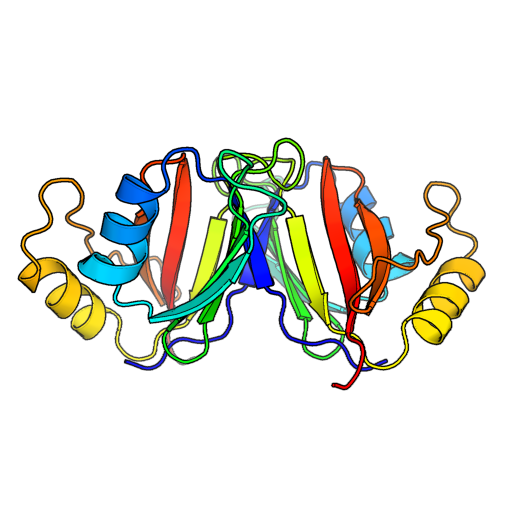TOM 1534 N N . VAL B 1 70 ? -4.992 3.219 6.512 1 98.69 70 VAL B N 1
ATOM 1535 C CA . VAL B 1 70 ? -4.25 3.09 7.762 1 98.69 70 VAL B CA 1
ATOM 1536 C C . VAL B 1 70 ? -5.207 3.191 8.945 1 98.69 70 VAL B C 1
ATOM 1538 O O . VAL B 1 70 ? -5.945 4.172 9.07 1 98.69 70 VAL B O 1
ATOM 1541 N N . THR B 1 71 ? -5.211 2.207 9.812 1 98.19 71 THR B N 1
ATOM 1542 C CA . THR B 1 71 ? -6.012 2.348 11.023 1 98.19 71 THR B CA 1
ATOM 1543 C C . THR B 1 71 ? -5.266 3.162 12.078 1 98.19 71 THR B C 1
ATOM 1545 O O . THR B 1 71 ? -4.051 3.033 12.219 1 98.19 71 THR B O 1
ATOM 1548 N N . VAL B 1 72 ? -5.953 3.979 12.734 1 97.88 72 VAL B N 1
ATOM 1549 C CA . VAL B 1 72 ? -5.391 4.824 13.781 1 97.88 72 VAL B CA 1
ATOM 1550 C C . VAL B 1 72 ? -6.246 4.719 15.039 1 97.88 72 VAL B C 1
ATOM 1552 O O . VAL B 1 72 ? -7.461 4.531 14.961 1 97.88 72 VAL B O 1
ATOM 1555 N N . GLU B 1 73 ? -5.684 4.785 16.203 1 95.62 73 GLU B N 1
ATOM 1556 C CA . GLU B 1 73 ? -6.391 4.637 17.469 1 95.62 73 GLU B CA 1
ATOM 1557 C C . GLU B 1 73 ? -7.227 5.875 17.781 1 95.62 73 GLU B C 1
ATOM 1559 O O . GLU B 1 73 ? -8.328 5.762 18.328 1 95.62 73 GLU B O 1
ATOM 1564 N N . ASP B 1 74 ? -6.73 7.082 17.562 1 96.56 74 ASP B N 1
ATOM 1565 C CA . ASP B 1 74 ? -7.355 8.359 17.875 1 96.56 74 ASP B CA 1
ATOM 1566 C C . ASP B 1 74 ? -7.203 9.344 16.719 1 96.56 74 ASP B C 1
ATOM 1568 O O . ASP B 1 74 ? -6.25 10.125 16.688 1 96.56 74 ASP B O 1
ATOM 1572 N N . VAL B 1 75 ? -8.242 9.32 15.844 1 98.12 75 VAL B N 1
ATOM 1573 C CA . VAL B 1 75 ? -8.148 10.094 14.609 1 98.12 75 VAL B CA 1
ATOM 1574 C C . VAL B 1 75 ? -8.273 11.586 14.93 1 98.12 75 VAL B C 1
ATOM 1576 O O . VAL B 1 75 ? -7.699 12.422 14.234 1 98.12 75 VAL B O 1
ATOM 1579 N N . ASP B 1 76 ? -9.008 11.984 15.969 1 97.75 76 ASP B N 1
ATOM 1580 C CA . ASP B 1 76 ? -9.125 13.383 16.375 1 97.75 76 ASP B CA 1
ATOM 1581 C C . ASP B 1 76 ? -7.785 13.938 16.828 1 97.75 76 ASP B C 1
ATOM 1583 O O . ASP B 1 76 ? -7.449 15.086 16.531 1 97.75 76 ASP B O 1
ATOM 1587 N N . ALA B 1 77 ? -7.078 13.125 17.578 1 97.88 77 ALA B N 1
ATOM 1588 C CA . ALA B 1 77 ? -5.75 13.547 18 1 97.88 77 ALA B CA 1
ATOM 1589 C C . ALA B 1 77 ? -4.836 13.781 16.812 1 97.88 77 ALA B C 1
ATOM 1591 O O . ALA B 1 77 ? -4.062 14.742 16.781 1 97.88 77 ALA B O 1
ATOM 1592 N N . LEU B 1 78 ? -4.887 12.875 15.852 1 97.88 78 LEU B N 1
ATOM 1593 C CA . LEU B 1 78 ? -4.102 13.062 14.641 1 97.88 78 LEU B CA 1
ATOM 1594 C C . LEU B 1 78 ? -4.504 14.344 13.922 1 97.88 78 LEU B C 1
ATOM 1596 O O . LEU B 1 78 ? -3.645 15.109 13.484 1 97.88 78 LEU B O 1
ATOM 1600 N N . GLN B 1 79 ? -5.77 14.555 13.781 1 97.94 79 GLN B N 1
ATOM 1601 C CA . GLN B 1 79 ? -6.273 15.75 13.125 1 97.94 79 GLN B CA 1
ATOM 1602 C C . GLN B 1 79 ? -5.781 17.016 13.828 1 97.94 79 GLN B C 1
ATOM 1604 O O . GLN B 1 79 ? -5.367 17.969 13.18 1 97.94 79 GLN B O 1
ATOM 1609 N N . GLN B 1 80 ? -5.852 17.031 15.109 1 97.5 80 GLN B N 1
ATOM 1610 C CA . GLN B 1 80 ? -5.383 18.172 15.891 1 97.5 80 GLN B CA 1
ATOM 1611 C C . GLN B 1 80 ? -3.895 18.406 15.672 1 97.5 80 GLN B C 1
ATOM 1613 O O . GLN B 1 80 ? -3.461 19.547 15.508 1 97.5 80 GLN B O 1
ATOM 1618 N N . GLU B 1 81 ? -3.162 17.344 15.68 1 97.44 81 GLU B N 1
ATOM 1619 C CA . GLU B 1 81 ? -1.727 17.438 15.438 1 97.44 81 GLU B CA 1
ATOM 1620 C C . GLU B 1 81 ? -1.438 18.078 14.086 1 97.44 81 GLU B C 1
ATOM 1622 O O . GLU B 1 81 ? -0.607 18.984 13.977 1 97.44 81 GLU B O 1
ATOM 1627 N N . LEU B 1 82 ? -2.084 17.594 13.055 1 97.44 82 LEU B N 1
ATOM 1628 C CA . LEU B 1 82 ? -1.848 18.094 11.695 1 97.44 82 LEU B CA 1
ATOM 1629 C C . LEU B 1 82 ? -2.318 19.531 11.555 1 97.44 82 LEU B C 1
ATOM 1631 O O . LEU B 1 82 ? -1.67 20.344 10.883 1 97.44 82 LEU B O 1
ATOM 1635 N N . SER B 1 83 ? -3.391 19.875 12.164 1 96.56 83 SER B N 1
ATOM 1636 C CA . SER B 1 83 ? -3.918 21.25 12.117 1 96.56 83 SER B CA 1
ATOM 1637 C C . SER B 1 83 ? -2.963 22.234 12.773 1 96.56 83 SER B C 1
ATOM 1639 O O . SER B 1 83 ? -2.855 23.375 12.344 1 96.56 83 SER B O 1
ATOM 1641 N N . ALA B 1 84 ? -2.291 21.797 13.75 1 96.81 84 ALA B N 1
ATOM 1642 C CA . ALA B 1 84 ? -1.386 22.656 14.516 1 96.81 84 ALA B CA 1
ATOM 1643 C C . ALA B 1 84 ? -0.144 23 13.703 1 96.81 84 ALA B C 1
ATOM 1645 O O . ALA B 1 84 ? 0.569 23.953 14.023 1 96.81 84 ALA B O 1
ATOM 1646 N N . LYS B 1 85 ? 0.224 22.219 12.703 1 95.31 85 LYS B N 1
ATOM 1647 C CA . LYS B 1 85 ? 1.403 22.453 11.875 1 95.31 85 LYS B CA 1
ATOM 1648 C C . LYS B 1 85 ? 1.2 23.656 10.961 1 95.31 85 LYS B C 1
ATOM 1650 O O . LYS B 1 85 ? 2.162 24.188 10.406 1 95.31 85 LYS B O 1
ATOM 1655 N N . ASP B 1 86 ? 0.038 24.156 10.805 1 91.62 86 ASP B N 1
ATOM 1656 C CA . ASP B 1 86 ? -0.308 25.281 9.961 1 91.62 86 ASP B CA 1
ATOM 1657 C C . ASP B 1 86 ? 0.224 25.109 8.539 1 91.62 86 ASP B C 1
ATOM 1659 O O . ASP B 1 86 ? 0.869 26 7.992 1 91.62 86 ASP B O 1
ATOM 1663 N N . TYR B 1 87 ? 0.165 23.906 7.973 1 94.31 87 TYR B N 1
ATOM 1664 C CA . TYR B 1 87 ? 0.527 23.547 6.602 1 94.31 87 TYR B CA 1
ATOM 1665 C C . TYR B 1 87 ? -0.471 24.141 5.609 1 94.31 87 TYR B C 1
ATOM 1667 O O . TYR B 1 87 ? -1.665 23.828 5.668 1 94.31 87 TYR B O 1
ATOM 1675 N N . PRO B 1 88 ? -0.046 25.047 4.715 1 94.62 88 PRO B N 1
ATOM 1676 C CA . PRO B 1 88 ? -0.995 25.859 3.947 1 94.62 88 PRO B CA 1
ATOM 1677 C C . PRO B 1 88 ? -1.69 25.062 2.846 1 94.62 88 PRO B C 1
ATOM 1679 O O . PRO B 1 88 ? -2.688 25.531 2.283 1 94.62 88 PRO B O 1
ATOM 1682 N N . TYR B 1 89 ? -1.212 23.891 2.496 1 94.94 89 TYR B N 1
ATOM 1683 C CA . TYR B 1 89 ? -1.707 23.203 1.316 1 94.94 89 TYR B CA 1
ATOM 1684 C C . TYR B 1 89 ? -2.674 22.078 1.708 1 94.94 89 TYR B C 1
ATOM 1686 O O . TYR B 1 89 ? -3.242 21.422 0.842 1 94.94 89 TYR B O 1
ATOM 1694 N N . ALA B 1 90 ? -2.809 21.844 3.033 1 92.69 90 ALA B N 1
ATOM 1695 C CA . ALA B 1 90 ? -3.717 20.797 3.48 1 92.69 90 ALA B CA 1
ATOM 1696 C C . ALA B 1 90 ? -4.316 21.141 4.844 1 92.69 90 ALA B C 1
ATOM 1698 O O . ALA B 1 90 ? -3.598 21.531 5.762 1 92.69 90 ALA B O 1
ATOM 1699 N N . ARG B 1 91 ? -5.645 21 4.996 1 93.12 91 ARG B N 1
ATOM 1700 C CA . ARG B 1 91 ? -6.387 21.078 6.25 1 93.12 91 ARG B CA 1
ATOM 170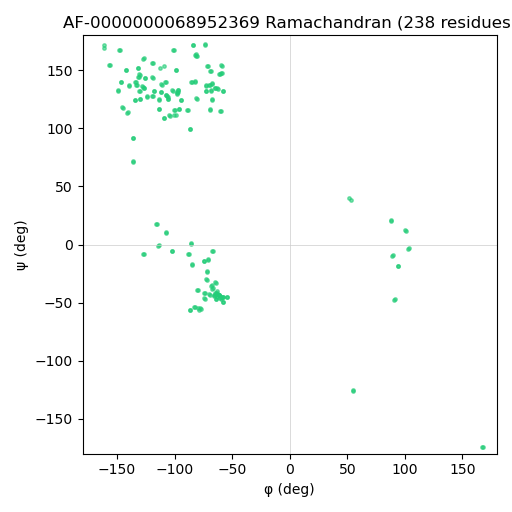1 C C . ARG B 1 91 ? -7.43 19.969 6.34 1 93.12 91 ARG B C 1
ATOM 1703 O O . ARG B 1 91 ? -8.633 20.234 6.25 1 93.12 91 ARG B O 1
ATOM 1710 N N . PRO B 1 92 ? -6.863 18.797 6.527 1 94.31 92 PRO B N 1
ATOM 1711 C CA . PRO B 1 92 ? -7.797 17.672 6.469 1 94.31 92 PRO B CA 1
ATOM 1712 C C . PRO B 1 92 ? -8.781 17.656 7.637 1 94.31 92 PRO B C 1
ATOM 1714 O O . PRO B 1 92 ? -8.398 17.938 8.773 1 94.31 92 PRO B O 1
ATOM 1717 N N . GLY B 1 93 ? -10.039 17.344 7.359 1 96.81 93 GLY B N 1
ATOM 1718 C CA . GLY B 1 93 ? -11.078 17.141 8.359 1 96.81 93 GLY B CA 1
ATOM 1719 C C . GLY B 1 93 ? -11.359 15.664 8.609 1 96.81 93 GLY B C 1
ATOM 1720 O O . GLY B 1 93 ? -10.82 14.797 7.93 1 96.81 93 GLY B O 1
ATOM 1721 N N . VAL B 1 94 ? -12.094 15.422 9.68 1 98.19 94 VAL B N 1
ATOM 1722 C CA . VAL B 1 94 ? -12.523 14.07 10 1 98.19 94 VAL B CA 1
ATOM 1723 C C . VAL B 1 94 ? -13.984 13.883 9.602 1 98.19 94 VAL B C 1
ATOM 1725 O O . VAL B 1 94 ? -14.82 14.75 9.859 1 98.19 94 VAL B O 1
ATOM 1728 N N . GLU B 1 95 ? -14.211 12.828 8.961 1 97.69 95 GLU B N 1
ATOM 1729 C CA . GLU B 1 95 ? -15.57 12.508 8.531 1 97.69 95 GLU B CA 1
ATOM 1730 C C . GLU B 1 95 ? -16.047 11.195 9.141 1 97.69 95 GLU B C 1
ATOM 1732 O O . GLU B 1 95 ? -15.273 10.242 9.273 1 97.69 95 GLU B O 1
ATOM 1737 N N . ASP B 1 96 ? -17.344 11.148 9.461 1 96.69 96 ASP B N 1
ATOM 1738 C CA . ASP B 1 96 ? -17.969 9.883 9.82 1 96.69 96 ASP B CA 1
ATOM 1739 C C . ASP B 1 96 ? -18.344 9.07 8.578 1 96.69 96 ASP B C 1
ATOM 1741 O O . ASP B 1 96 ? -19.031 9.57 7.691 1 96.69 96 ASP B O 1
ATOM 1745 N N . VAL B 1 97 ? -17.859 7.793 8.531 1 93.06 97 VAL B N 1
ATOM 1746 C CA . VAL B 1 97 ? -18.094 7.016 7.32 1 93.06 97 VAL B CA 1
ATOM 1747 C C . VAL B 1 97 ? -18.984 5.816 7.641 1 93.06 97 VAL B C 1
ATOM 1749 O O . VAL B 1 97 ? -19.047 4.867 6.855 1 93.06 97 VAL B O 1
ATOM 1752 N N . GLY B 1 98 ? -19.688 5.809 8.766 1 90.75 98 GLY B N 1
ATOM 1753 C CA . GLY B 1 98 ? -20.609 4.754 9.156 1 90.75 98 GLY B CA 1
ATOM 1754 C C . GLY B 1 98 ? -19.969 3.666 9.984 1 90.75 98 GLY B C 1
ATOM 1755 O O . GLY B 1 98 ? -20.469 3.297 11.047 1 90.75 98 GLY B O 1
ATOM 1756 N N . TRP B 1 99 ? -18.812 3.188 9.547 1 91.69 99 TRP B N 1
ATOM 1757 C CA . TRP B 1 99 ? -18.125 2.111 10.242 1 91.69 99 TRP B CA 1
ATOM 1758 C C . TRP B 1 99 ? -16.891 2.637 10.961 1 91.69 99 TRP B C 1
ATOM 1760 O O . TRP B 1 99 ? -16.062 1.855 11.445 1 91.69 99 TRP B O 1
ATOM 1770 N N . GLY B 1 100 ? -16.766 3.908 11.016 1 96.25 100 GLY B N 1
ATOM 1771 C CA . GLY B 1 100 ? -15.633 4.559 11.648 1 96.25 100 GLY B CA 1
ATOM 1772 C C . GLY B 1 100 ? -15.539 6.039 11.328 1 96.25 100 GLY B C 1
ATOM 1773 O O . GLY B 1 100 ? -16.484 6.625 10.797 1 96.25 100 GLY B O 1
ATOM 1774 N N . ARG B 1 101 ? -14.484 6.609 11.773 1 98 101 ARG B N 1
ATOM 1775 C CA . ARG B 1 101 ? -14.141 8 11.492 1 98 101 ARG B CA 1
ATOM 1776 C C . ARG B 1 101 ? -12.836 8.102 10.719 1 98 101 ARG B C 1
ATOM 1778 O O . ARG B 1 101 ? -11.844 7.473 11.078 1 98 101 ARG B O 1
ATOM 1785 N N . MET B 1 102 ? -12.898 8.891 9.688 1 98.12 102 MET B N 1
ATOM 1786 C CA . MET B 1 102 ? -11.797 8.836 8.734 1 98.12 102 MET B CA 1
ATOM 1787 C C . MET B 1 102 ? -11.242 10.227 8.461 1 98.12 102 MET B C 1
ATOM 1789 O O . MET B 1 102 ? -12 11.188 8.328 1 98.12 102 MET B O 1
ATOM 1793 N N . LEU B 1 103 ? -9.961 10.344 8.43 1 98.38 103 LEU B N 1
ATOM 1794 C CA . LEU B 1 103 ? -9.195 11.5 7.977 1 98.38 103 LEU B CA 1
ATOM 1795 C C . LEU B 1 103 ? -8.414 11.164 6.715 1 98.38 103 LEU B C 1
ATOM 1797 O O . LEU B 1 103 ? -7.566 10.273 6.719 1 98.38 103 LEU B O 1
ATOM 1801 N N . GLN B 1 104 ? -8.719 11.82 5.633 1 98 104 GLN B N 1
ATOM 1802 C CA . GLN B 1 104 ? -8.016 11.586 4.375 1 98 104 GLN B CA 1
ATOM 1803 C C . GLN B 1 104 ? -7.156 12.789 3.99 1 98 104 GLN B C 1
ATOM 1805 O O . GLN B 1 104 ? -7.594 13.93 4.105 1 98 104 GLN B O 1
ATOM 1810 N N . VAL B 1 105 ? -5.98 12.539 3.531 1 97.94 105 VAL B N 1
ATOM 1811 C CA . VAL B 1 105 ? -5.098 13.602 3.066 1 97.94 105 VAL B CA 1
ATOM 1812 C C . VAL B 1 105 ? -4.508 13.227 1.71 1 97.94 105 VAL B C 1
ATOM 1814 O O . VAL B 1 105 ? -4.137 12.07 1.484 1 97.94 105 VAL B O 1
ATOM 1817 N N . ALA B 1 106 ? -4.441 14.156 0.793 1 97.12 106 ALA B N 1
ATOM 1818 C CA . ALA B 1 106 ? -3.799 14 -0.509 1 97.12 106 ALA B CA 1
ATOM 1819 C C . ALA B 1 106 ? -2.381 14.562 -0.492 1 97.12 106 ALA B C 1
ATOM 1821 O O . ALA B 1 106 ? -2.15 15.672 -0.002 1 97.12 106 ALA B O 1
ATOM 1822 N N . ASP B 1 107 ? -1.457 13.781 -1.019 1 98 107 ASP B N 1
ATOM 1823 C CA . ASP B 1 107 ? -0.108 14.328 -1.119 1 98 107 ASP B CA 1
ATOM 1824 C C . ASP B 1 107 ? 0.048 15.172 -2.383 1 98 107 ASP B C 1
ATOM 1826 O O . ASP B 1 107 ? -0.861 15.234 -3.213 1 98 107 ASP B O 1
ATOM 1830 N N . PRO B 1 108 ? 1.171 15.891 -2.557 1 97.56 108 PRO B N 1
ATOM 1831 C CA . PRO B 1 108 ? 1.363 16.781 -3.705 1 97.56 108 PRO B CA 1
ATOM 1832 C C . PRO B 1 108 ? 1.456 16.016 -5.027 1 97.56 108 PRO B C 1
ATOM 1834 O O . PRO B 1 108 ? 1.516 16.641 -6.094 1 97.56 108 PRO B O 1
ATOM 1837 N N . PHE B 1 109 ? 1.472 14.734 -5.055 1 97.25 109 PHE B N 1
ATOM 1838 C CA . PHE B 1 109 ? 1.772 13.938 -6.242 1 97.25 109 PHE B CA 1
ATOM 1839 C C . PHE B 1 109 ? 0.549 13.148 -6.691 1 97.25 109 PHE B C 1
ATOM 1841 O O . PHE B 1 109 ? 0.619 12.383 -7.652 1 97.25 109 PHE B O 1
ATOM 1848 N N . GLY B 1 110 ? -0.566 13.273 -5.969 1 96.38 110 GLY B N 1
ATOM 1849 C CA . GLY B 1 110 ? -1.812 12.633 -6.352 1 96.38 110 GLY B CA 1
ATOM 1850 C C . GLY B 1 110 ? -2.119 11.391 -5.539 1 96.38 110 GLY B C 1
ATOM 1851 O O . GLY B 1 110 ? -3.166 10.766 -5.723 1 96.38 110 GLY B O 1
ATOM 1852 N N . ASN B 1 111 ? -1.273 10.945 -4.645 1 98 111 ASN B N 1
ATOM 1853 C CA . ASN B 1 111 ? -1.539 9.82 -3.756 1 98 111 ASN B CA 1
ATOM 1854 C C . ASN B 1 111 ? -2.389 10.234 -2.561 1 98 111 ASN B C 1
ATOM 1856 O O . ASN B 1 111 ? -2.49 11.43 -2.252 1 98 111 ASN B O 1
ATOM 1860 N N . ARG B 1 112 ? -2.99 9.258 -1.909 1 98 112 ARG B N 1
ATOM 1861 C CA . ARG B 1 112 ? -3.869 9.531 -0.777 1 98 112 ARG B C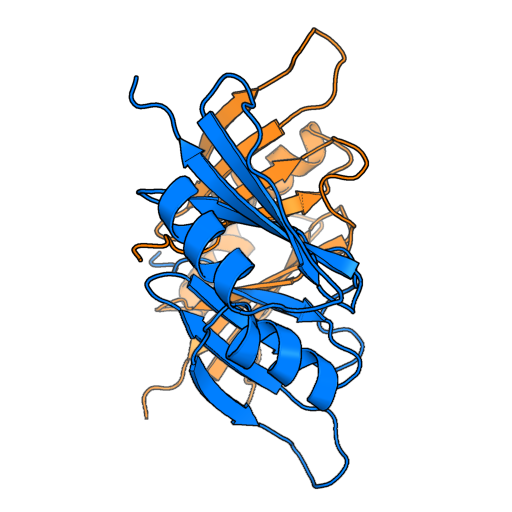A 1
ATOM 1862 C C . ARG B 1 112 ? -3.559 8.602 0.394 1 98 112 ARG B C 1
ATOM 1864 O O . ARG B 1 112 ? -3.285 7.418 0.199 1 98 112 ARG B O 1
ATOM 1871 N N . LEU B 1 113 ? -3.594 9.141 1.53 1 98.56 113 LEU B N 1
ATOM 1872 C CA . LEU B 1 113 ? -3.572 8.383 2.773 1 98.56 113 LEU B CA 1
ATOM 1873 C C . LEU B 1 113 ? -4.891 8.531 3.525 1 98.56 113 LEU B C 1
ATOM 1875 O O . LEU B 1 113 ? -5.34 9.648 3.777 1 98.56 113 LEU B O 1
ATOM 1879 N N . ARG B 1 114 ? -5.504 7.418 3.828 1 98.5 114 ARG B N 1
ATOM 1880 C CA . ARG B 1 114 ? -6.738 7.383 4.602 1 98.5 114 ARG B CA 1
ATOM 1881 C C . ARG B 1 114 ? -6.492 6.824 6 1 98.5 114 ARG B C 1
ATOM 1883 O O . ARG B 1 114 ? -6.262 5.625 6.16 1 98.5 114 ARG B O 1
ATOM 1890 N N . PHE B 1 115 ? -6.566 7.699 6.961 1 98.62 115 PHE B N 1
ATOM 1891 C CA . PHE B 1 115 ? -6.453 7.305 8.359 1 98.62 115 PHE B CA 1
ATOM 1892 C C . PHE B 1 115 ? -7.832 7.078 8.969 1 98.62 115 PHE B C 1
ATOM 1894 O O . PHE B 1 115 ? -8.68 7.973 8.961 1 98.62 115 PHE B O 1
ATOM 1901 N N . CYS B 1 116 ? -8.031 5.91 9.516 1 98.5 116 CYS B N 1
ATOM 1902 C CA . CYS B 1 116 ? -9.375 5.578 9.977 1 98.5 116 CYS B CA 1
ATOM 1903 C C . CYS B 1 116 ? -9.344 5.047 11.406 1 98.5 116 CYS B C 1
ATOM 1905 O O . CYS B 1 116 ? -8.586 4.125 11.711 1 98.5 116 CYS B O 1
ATOM 1907 N N . GLU B 1 117 ? -10.094 5.645 12.25 1 98.19 117 GLU B N 1
ATOM 1908 C CA . GLU B 1 117 ? -10.469 5.055 13.531 1 98.19 117 GLU B CA 1
ATOM 1909 C C . GLU B 1 117 ? -11.711 4.18 13.398 1 98.19 117 GLU B C 1
ATOM 1911 O O . GLU B 1 117 ? -12.828 4.691 13.297 1 98.19 117 GLU B O 1
ATOM 1916 N N . VAL B 1 118 ? -11.445 2.885 13.305 1 95.81 118 VAL B N 1
ATOM 1917 C CA . VAL B 1 118 ? -12.539 1.952 13.062 1 95.81 118 VAL B CA 1
ATOM 1918 C C . VAL B 1 118 ? -13.391 1.813 14.32 1 95.81 118 VAL B C 1
ATOM 1920 O O . VAL B 1 118 ? -12.859 1.73 15.43 1 95.81 118 VAL B O 1
ATOM 1923 N N . ALA B 1 119 ? -14.719 1.801 14.102 1 89.94 119 ALA B N 1
ATOM 1924 C CA . ALA B 1 119 ? -15.648 1.679 15.219 1 89.94 119 ALA B CA 1
ATOM 1925 C C . ALA B 1 119 ? -15.555 0.3 15.867 1 89.94 119 ALA B C 1
ATOM 1927 O O . ALA B 1 119 ? -15.305 -0.698 15.18 1 89.94 119 ALA B O 1
ATOM 1928 N N . GLU B 1 120 ? -15.32 0.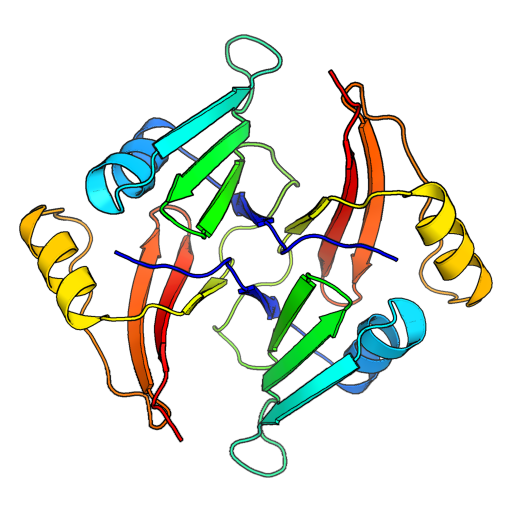221 17.141 1 78.19 120 GLU B N 1
ATOM 1929 C CA . GLU B 1 120 ? -15.305 -1.044 17.859 1 78.19 120 GLU B CA 1
ATOM 1930 C C . GLU B 1 120 ? -16.656 -1.757 17.766 1 78.19 120 GLU B C 1
ATOM 1932 O O . GLU B 1 120 ? -17.703 -1.112 17.766 1 78.19 120 GLU B O 1
ATOM 1937 N N . ASP B 1 121 ? -16.75 -2.936 17.125 1 55.03 121 ASP B N 1
ATOM 1938 C CA . ASP B 1 121 ? -18.016 -3.662 17.219 1 55.03 121 ASP B CA 1
ATOM 1939 C C . ASP B 1 121 ? -18.5 -3.727 18.672 1 55.03 121 ASP B C 1
ATOM 1941 O O . ASP B 1 121 ? -17.688 -3.795 19.594 1 55.03 121 ASP B O 1
#

Radius of gyration: 17.97 Å; Cα contacts (8 Å, |Δi|>4): 567; chains: 2; bounding box: 51×51×36 Å

Secondary structure (DSSP, 8-state):
--BPPPEEEEE-S-HHHHIIIIIIIT--EEEEEE-SSTTSPPEEEEEETTEEEEEE-STTT--S--EEEEEBS-HHHHHHHHHHTT-TT--PPEEE-SSEEEEEEE-TTS-EEEEEEE---/--BPPPEEEEE-S-HHHHIIIIIIIT--EEEEEE-SSTTSPPEEEEEETTEEEEEE-STTT--S--EEEEEBS-HHHHHHHHHHTT-TT--PPEEE-SSEEEEEEE-TTS-EEEEEEE---